Protein AF-A0A7C5PP27-F1 (afdb_monomer_lite)

Foldseek 3Di:
DCPDPVCVVVCVVDPDDDDDADCDPPDDCSCVCCVQPVDDDPPWDFDADPVRHTPATDDPVLPDSVSSVVRVVLSVLQVVLVVCLVPPLVSVLVNLLSCLVRVVDALVRSVVSCPPRDDDPVSLLSSLQSSLVNLLVPQLVVLVVSLVPDDDDPVSNVSSVLSSLQNVLVVLCPVVVPDDPPPPDPQSLVSLLVCVVVVRDHPDDLVSLVSSLVSQLVVCLVVLVLLSNVVSLVSCCVRPCPPCVVVSVVSVVSSVVSCVVCVVVVPPPDPPPPPPPPPPDDDDDDDPDDDDDDDDDDDDDDDD

Radius of gyration: 26.39 Å; chains: 1; bounding box: 53×81×80 Å

Sequence (304 aa):
MLSKDEFLPFAQKVVPFLHVTTHIKGRKNDDLFRKKTRFGGFPTLGFMDADGEMILILHPSQRSLQGFEEAFQQANRFASLRERAKSDPKAAKAFLILQMEMKKLGFEEAREAAKGMDFEPQERLAFEKALVETLLRMKPAEARKALAKLQLQKGPAERAHQILQDLEIREELKPLRRMRPGSKQERPYSIAYGLFKKGRVPSGKPHFDTLYWTSVSQAAFQKKDVETLEAALDQLRAAFGKTNPKWVKGWEEKLRLLKQQNPAVSKKGPPSSNNPSNNPSKNSSENSSENTIKNSSKSTPQKN

Secondary structure (DSSP, 8-state):
-TTSGGGHHHHTTS----------TT-TTTTHHHHHH----SS--EEE-TTS-EEEE--GGG-SHHHHHHHHHHHHHHHHHHHHTTT-HHHHHHHHHHHHHTT-S-HHHHHHHTTT----HHHHHHHHHHHHHHGGGS-HHHHHHHHHT----HHHHHHHHHHHHHHHHHHHTHHHHTPPTT-----THHHHHHHHHTT------HHHHHHHHHHHHHHHHHTT-HHHHHHHHHHHHHHHTTT-HHHHHHHHHHHHHHHHH-TTGGGSPSP---------------------------PPPPP-

Structure (mmCIF, N/CA/C/O backbone):
data_AF-A0A7C5PP27-F1
#
_entry.id   AF-A0A7C5PP27-F1
#
loop_
_atom_site.group_PDB
_atom_site.id
_atom_site.type_symbol
_atom_site.label_atom_id
_atom_site.label_alt_id
_atom_site.label_comp_id
_atom_site.label_asym_id
_atom_site.label_entity_id
_atom_site.label_seq_id
_atom_site.pdbx_PDB_ins_code
_atom_site.Cartn_x
_atom_site.Cartn_y
_atom_site.Cartn_z
_atom_site.occupancy
_atom_site.B_iso_or_equiv
_atom_site.auth_seq_id
_atom_site.auth_comp_id
_atom_site.auth_asym_id
_atom_site.auth_atom_id
_atom_site.pdbx_PDB_model_num
ATOM 1 N N . MET A 1 1 ? 17.589 0.534 21.298 1.00 85.25 1 MET A N 1
ATOM 2 C CA . MET A 1 1 ? 16.510 1.545 21.381 1.00 85.25 1 MET A CA 1
ATOM 3 C C . MET A 1 1 ? 15.653 1.296 22.610 1.00 85.25 1 MET A C 1
ATOM 5 O O . MET A 1 1 ? 15.676 2.153 23.468 1.00 85.25 1 MET A O 1
ATOM 9 N N . LEU A 1 2 ? 15.030 0.119 22.765 1.00 89.06 2 LEU A N 1
ATOM 10 C CA . LEU A 1 2 ? 14.268 -0.233 23.982 1.00 89.06 2 LEU A CA 1
ATOM 11 C C . LEU A 1 2 ? 15.076 -0.158 25.293 1.00 89.06 2 LEU A C 1
ATOM 13 O O . LEU A 1 2 ? 14.499 -0.026 26.360 1.00 89.06 2 LEU A O 1
ATOM 17 N N . SER A 1 3 ? 16.404 -0.251 25.207 1.00 91.56 3 SER A N 1
ATOM 18 C CA . SER A 1 3 ? 17.346 -0.178 26.328 1.00 91.56 3 SER A CA 1
ATOM 19 C C . SER A 1 3 ? 17.944 1.214 26.565 1.00 91.56 3 SER A C 1
ATOM 21 O O . SER A 1 3 ? 18.918 1.327 27.297 1.00 91.56 3 SER A O 1
ATOM 23 N N . LYS A 1 4 ? 17.477 2.246 25.857 1.00 95.19 4 LYS A N 1
ATOM 24 C CA . LYS A 1 4 ? 18.008 3.606 25.994 1.00 95.19 4 LYS A CA 1
ATOM 25 C C . LYS A 1 4 ? 17.157 4.408 26.977 1.00 95.19 4 LYS A C 1
ATOM 27 O O . LYS A 1 4 ? 15.935 4.285 26.939 1.00 95.19 4 LYS A O 1
ATOM 32 N N . ASP A 1 5 ? 17.780 5.305 27.736 1.00 97.06 5 ASP A N 1
ATOM 33 C CA . ASP A 1 5 ? 17.096 6.156 28.725 1.00 97.06 5 ASP A CA 1
ATOM 34 C C . ASP A 1 5 ? 15.984 7.019 28.109 1.00 97.06 5 ASP A C 1
ATOM 36 O O . ASP A 1 5 ? 14.932 7.210 28.714 1.00 97.06 5 ASP A O 1
ATOM 40 N N . GLU A 1 6 ? 16.158 7.452 26.853 1.00 96.44 6 GLU A N 1
ATOM 41 C CA . GLU A 1 6 ? 15.148 8.208 26.092 1.00 96.44 6 GLU A CA 1
ATOM 42 C C . GLU A 1 6 ? 13.809 7.463 25.927 1.00 96.44 6 GLU A C 1
ATOM 44 O O . GLU A 1 6 ? 12.781 8.084 25.666 1.00 96.44 6 GLU A O 1
ATOM 49 N N . PHE A 1 7 ? 13.797 6.134 26.076 1.00 95.94 7 PHE A N 1
ATOM 50 C CA . PHE A 1 7 ? 12.589 5.315 25.977 1.00 95.94 7 PHE A CA 1
ATOM 51 C C . PHE A 1 7 ? 11.811 5.232 27.299 1.00 95.94 7 PHE A C 1
ATOM 53 O O . PHE A 1 7 ? 10.621 4.914 27.284 1.00 95.94 7 PHE A O 1
ATOM 60 N N . LEU A 1 8 ? 12.443 5.536 28.439 1.00 96.00 8 LEU A N 1
ATOM 61 C CA . LEU A 1 8 ? 11.832 5.393 29.762 1.00 96.00 8 LEU A CA 1
ATOM 62 C C . LEU A 1 8 ? 10.528 6.202 29.918 1.00 96.00 8 LEU A C 1
ATOM 64 O O . LEU A 1 8 ? 9.542 5.617 30.373 1.00 96.00 8 LEU A O 1
ATOM 68 N N . PRO A 1 9 ? 10.441 7.478 29.479 1.00 96.81 9 PRO A N 1
ATOM 69 C CA . PRO A 1 9 ? 9.191 8.236 29.566 1.00 96.81 9 PRO A CA 1
ATOM 70 C C . PRO A 1 9 ? 8.056 7.621 28.741 1.00 96.81 9 PRO A C 1
ATOM 72 O O . PRO A 1 9 ? 6.893 7.688 29.127 1.00 96.81 9 PRO A O 1
ATOM 75 N N . PHE A 1 10 ? 8.376 7.005 27.600 1.00 96.56 10 PHE A N 1
ATOM 76 C CA . PHE A 1 10 ? 7.383 6.292 26.801 1.00 96.56 10 PHE A CA 1
ATOM 77 C C . PHE A 1 10 ? 6.938 4.999 27.497 1.00 96.56 10 PHE A C 1
ATOM 79 O O . PHE A 1 10 ? 5.742 4.722 27.566 1.00 96.56 10 PHE A O 1
ATOM 86 N N . ALA A 1 11 ? 7.880 4.228 28.048 1.00 95.81 11 ALA A N 1
ATOM 87 C CA . ALA A 1 11 ? 7.596 2.959 28.716 1.00 95.81 11 ALA A CA 1
ATOM 88 C C . ALA A 1 11 ? 6.628 3.111 29.903 1.00 95.81 11 ALA A C 1
ATOM 90 O O . ALA A 1 11 ? 5.857 2.197 30.163 1.00 95.81 11 ALA A O 1
ATOM 91 N N . GLN A 1 12 ? 6.616 4.268 30.573 1.00 96.88 12 GLN A N 1
ATOM 92 C CA . GLN A 1 12 ? 5.674 4.584 31.657 1.00 96.88 12 GLN A CA 1
ATOM 93 C C . GLN A 1 12 ? 4.217 4.762 31.189 1.00 96.88 12 GLN A C 1
ATOM 95 O O . GLN A 1 12 ? 3.301 4.665 32.001 1.00 96.88 12 GLN A O 1
ATOM 100 N N . LYS A 1 13 ? 3.978 5.016 29.894 1.00 97.19 13 LYS A N 1
ATOM 101 C CA . LYS A 1 13 ? 2.629 5.178 29.318 1.00 97.19 13 LYS A CA 1
ATOM 102 C C . LYS A 1 13 ? 1.954 3.845 28.983 1.00 97.19 13 LYS A C 1
ATOM 104 O O . LYS A 1 13 ? 0.785 3.826 28.600 1.00 97.19 13 LYS A O 1
ATOM 109 N N . VAL A 1 14 ? 2.700 2.745 29.040 1.00 96.25 14 VAL A N 1
ATOM 110 C CA . VAL A 1 14 ? 2.273 1.416 28.595 1.00 96.25 14 VAL A CA 1
ATOM 111 C C . VAL A 1 14 ? 2.599 0.376 29.660 1.00 96.25 14 VAL A C 1
ATOM 113 O O . VAL A 1 14 ? 3.406 0.613 30.550 1.00 96.25 14 VAL A O 1
ATOM 116 N N . VAL A 1 15 ? 2.003 -0.809 29.547 1.00 95.44 15 VAL A N 1
ATOM 117 C CA . VAL A 1 15 ? 2.420 -1.981 30.325 1.00 95.44 15 VAL A CA 1
ATOM 118 C C . VAL A 1 15 ? 3.257 -2.872 29.406 1.00 95.44 15 VAL A C 1
ATOM 120 O O . VAL A 1 15 ? 2.699 -3.471 28.482 1.00 95.44 15 VAL A O 1
ATOM 123 N N . PRO A 1 16 ? 4.588 -2.953 29.592 1.00 93.00 16 PRO 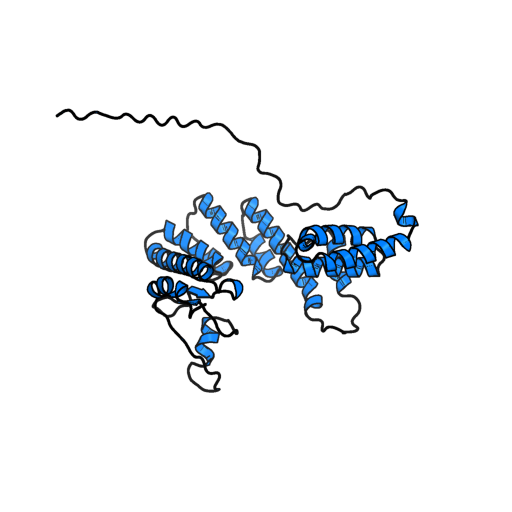A N 1
ATOM 124 C CA . PRO A 1 16 ? 5.421 -3.824 28.778 1.00 93.00 16 PRO A CA 1
ATOM 125 C C . PRO A 1 16 ? 5.012 -5.283 28.968 1.00 93.00 16 PRO A C 1
ATOM 127 O O . PRO A 1 16 ? 4.939 -5.786 30.087 1.00 93.00 16 PRO A O 1
ATOM 130 N N . PHE A 1 17 ? 4.783 -5.976 27.860 1.00 90.94 17 PHE A N 1
ATOM 131 C CA . PHE A 1 17 ? 4.461 -7.395 27.850 1.00 90.94 17 PHE A CA 1
ATOM 132 C C . PHE A 1 17 ? 5.411 -8.121 26.902 1.00 90.94 17 PHE A C 1
ATOM 134 O O . PHE A 1 17 ? 5.514 -7.775 25.723 1.00 90.94 17 PHE A O 1
ATOM 141 N N . LEU A 1 18 ? 6.108 -9.133 27.421 1.00 90.81 18 LEU A N 1
ATOM 142 C CA . LEU A 1 18 ? 6.981 -9.996 26.637 1.00 90.81 18 LEU A CA 1
ATOM 143 C C . LEU A 1 18 ? 6.343 -11.375 26.513 1.00 90.81 18 LEU A C 1
ATOM 145 O O . LEU A 1 18 ? 6.205 -12.103 27.493 1.00 90.81 18 LEU A O 1
ATOM 149 N N . HIS A 1 19 ? 6.012 -11.752 25.283 1.00 85.06 19 HIS A N 1
ATOM 150 C CA . HIS A 1 19 ? 5.641 -13.119 24.961 1.00 85.06 19 HIS A CA 1
ATOM 151 C C . HIS A 1 19 ? 6.820 -13.832 24.303 1.00 85.06 19 HIS A C 1
ATOM 153 O O . HIS A 1 19 ? 7.282 -13.428 23.235 1.00 85.06 19 HIS A O 1
ATOM 159 N N . VAL A 1 20 ? 7.286 -14.909 24.934 1.00 85.31 20 VAL A N 1
ATOM 160 C CA . VAL A 1 20 ? 8.285 -15.811 24.359 1.00 85.31 20 VAL A CA 1
ATOM 161 C C . VAL A 1 20 ? 7.551 -17.016 23.782 1.00 85.31 20 VAL A C 1
ATOM 163 O O . VAL A 1 20 ? 6.996 -17.825 24.521 1.00 85.31 20 VAL A O 1
ATOM 166 N N . THR A 1 21 ? 7.522 -17.120 22.454 1.00 77.88 21 THR A N 1
ATOM 167 C CA . THR A 1 21 ? 6.947 -18.274 21.754 1.00 77.88 21 THR A CA 1
ATOM 168 C C . THR A 1 21 ? 8.039 -19.304 21.479 1.00 77.88 21 THR A C 1
ATOM 170 O O . THR A 1 21 ? 9.051 -18.976 20.858 1.00 77.88 21 THR A O 1
ATOM 173 N N . THR A 1 22 ? 7.836 -20.552 21.903 1.00 81.12 22 THR A N 1
ATOM 174 C CA . THR A 1 22 ? 8.622 -21.697 21.421 1.00 81.12 22 THR A CA 1
ATOM 175 C C . THR A 1 22 ? 7.920 -22.340 20.220 1.00 81.12 22 THR A C 1
ATOM 177 O O . THR A 1 22 ? 6.714 -22.195 20.067 1.00 81.12 22 THR A O 1
ATOM 180 N N . HIS A 1 23 ? 8.655 -23.023 19.336 1.00 81.25 23 HIS A N 1
ATOM 181 C CA . HIS A 1 23 ? 8.084 -23.785 18.209 1.00 81.25 23 HIS A CA 1
ATOM 182 C C . HIS A 1 23 ? 8.196 -25.297 18.450 1.00 81.25 23 HIS A C 1
ATOM 184 O O . HIS A 1 23 ? 8.662 -26.053 17.597 1.00 81.25 23 HIS A O 1
ATOM 190 N N . ILE A 1 24 ? 7.818 -25.753 19.644 1.00 86.19 24 ILE A N 1
ATOM 191 C CA . ILE A 1 24 ? 7.912 -27.159 20.028 1.00 86.19 24 ILE A CA 1
ATOM 192 C C . ILE A 1 24 ? 6.607 -27.851 19.635 1.00 86.19 24 ILE A C 1
ATOM 194 O O . ILE A 1 24 ? 5.530 -27.588 20.175 1.00 86.19 24 ILE A O 1
ATOM 198 N N . LYS A 1 25 ? 6.707 -28.763 18.663 1.00 86.25 25 LYS A N 1
ATOM 199 C CA . LYS A 1 25 ? 5.565 -29.516 18.133 1.00 86.25 25 LYS A CA 1
ATOM 200 C C . LYS A 1 25 ? 4.793 -30.203 19.268 1.00 86.25 25 LYS A C 1
ATOM 202 O O . LYS A 1 25 ? 5.379 -30.895 20.092 1.00 86.25 25 LYS A O 1
ATOM 207 N N . GLY A 1 26 ? 3.470 -30.030 19.278 1.00 87.25 26 GLY A N 1
ATOM 208 C CA . GLY A 1 26 ? 2.568 -30.652 20.254 1.00 87.25 26 GLY A CA 1
ATOM 209 C C . GLY A 1 26 ? 2.317 -29.836 21.527 1.00 87.25 26 GLY A C 1
ATOM 210 O O . GLY A 1 26 ? 1.441 -30.208 22.303 1.00 87.25 26 GLY A O 1
ATOM 211 N N . ARG A 1 27 ? 3.011 -28.709 21.745 1.00 86.25 27 ARG A N 1
ATOM 212 C CA . ARG A 1 27 ? 2.729 -27.843 22.897 1.00 86.25 27 ARG A CA 1
ATOM 213 C C . ARG A 1 27 ? 1.496 -26.969 22.675 1.00 86.25 27 ARG A C 1
ATOM 215 O O . ARG A 1 27 ? 1.312 -26.333 21.636 1.00 86.25 27 ARG A O 1
ATOM 222 N N . LYS A 1 28 ? 0.645 -26.923 23.701 1.00 84.06 28 LYS A N 1
ATOM 223 C CA . LYS A 1 28 ? -0.542 -26.067 23.757 1.00 84.06 28 LYS A CA 1
ATOM 224 C C . LYS A 1 28 ? -0.072 -24.607 23.797 1.00 84.06 28 LYS A C 1
ATOM 226 O O . LYS A 1 28 ? 0.541 -24.204 24.775 1.00 84.06 28 LYS A O 1
ATOM 231 N N . ASN A 1 29 ? -0.394 -23.837 22.755 1.00 84.19 29 ASN A N 1
ATOM 232 C CA . ASN A 1 29 ? -0.119 -22.396 22.570 1.00 84.19 29 ASN A CA 1
ATOM 233 C C . ASN A 1 29 ? 1.177 -21.995 21.842 1.00 84.19 29 ASN A C 1
ATOM 235 O O . ASN A 1 29 ? 1.335 -20.807 21.569 1.00 84.19 29 ASN A O 1
ATOM 239 N N . ASP A 1 30 ? 2.019 -22.931 21.403 1.00 84.44 30 ASP A N 1
ATOM 240 C CA . ASP A 1 30 ? 3.230 -22.600 20.621 1.00 84.44 30 ASP A CA 1
ATOM 241 C C . ASP A 1 30 ? 2.901 -21.944 19.256 1.00 84.44 30 ASP A C 1
ATOM 243 O O . ASP A 1 30 ? 3.695 -21.193 18.697 1.00 84.44 30 ASP A O 1
ATOM 247 N N . ASP A 1 31 ? 1.675 -22.127 18.750 1.00 82.31 31 ASP A N 1
ATOM 248 C CA . ASP A 1 31 ? 1.165 -21.454 17.544 1.00 82.31 31 ASP A CA 1
ATOM 249 C C . ASP A 1 31 ? 0.276 -20.229 17.833 1.00 82.31 31 ASP A C 1
ATOM 251 O O . ASP A 1 31 ? -0.265 -19.627 16.901 1.00 82.31 31 ASP A O 1
ATOM 255 N N . LEU A 1 32 ? 0.069 -19.852 19.103 1.00 82.50 32 LEU A N 1
ATOM 256 C CA . LEU A 1 32 ? -0.885 -18.797 19.475 1.00 82.50 32 LEU A CA 1
ATOM 257 C C . LEU A 1 32 ? -0.541 -17.465 18.805 1.00 82.50 32 LEU A C 1
ATOM 259 O O . LEU A 1 32 ? -1.421 -16.799 18.260 1.00 82.50 32 LEU A O 1
ATOM 263 N N . PHE A 1 33 ? 0.745 -17.113 18.779 1.00 80.94 33 PHE A N 1
ATOM 264 C CA . PHE A 1 33 ? 1.207 -15.890 18.138 1.00 80.94 33 PHE A CA 1
ATOM 265 C C . PHE A 1 33 ? 0.873 -15.872 16.640 1.00 80.94 33 PHE A C 1
ATOM 267 O O . PHE A 1 33 ? 0.278 -14.914 16.150 1.00 80.94 33 PHE A O 1
ATOM 274 N N . ARG A 1 34 ? 1.160 -16.965 15.920 1.00 81.56 34 ARG A N 1
ATOM 275 C CA . ARG A 1 34 ? 0.860 -17.101 14.486 1.00 81.56 34 ARG A CA 1
ATOM 276 C C . ARG A 1 34 ? -0.641 -17.009 14.206 1.00 81.56 34 ARG A C 1
ATOM 278 O O . ARG A 1 34 ? -1.037 -16.400 13.211 1.00 81.56 34 ARG A O 1
ATOM 285 N N . LYS A 1 35 ? -1.468 -17.583 15.088 1.00 83.06 35 LYS A N 1
ATOM 286 C CA . LYS A 1 35 ? -2.936 -17.510 15.009 1.00 83.06 35 LYS A CA 1
ATOM 287 C C . LYS A 1 35 ? -3.446 -16.079 15.195 1.00 83.06 35 LYS A C 1
ATOM 289 O O . LYS A 1 35 ? -4.308 -15.657 14.430 1.00 83.06 35 LYS A O 1
ATOM 294 N N . LYS A 1 36 ? -2.896 -15.330 16.160 1.00 80.19 36 LYS A N 1
ATOM 295 C CA . LYS A 1 36 ? -3.341 -13.964 16.484 1.00 80.19 36 LYS A CA 1
ATOM 296 C C . LYS A 1 36 ? -2.820 -12.895 15.524 1.00 80.19 36 LYS A C 1
ATOM 298 O O . LYS A 1 36 ? -3.565 -12.001 15.142 1.00 80.19 36 LYS A O 1
ATOM 303 N N . THR A 1 37 ? -1.553 -12.954 15.120 1.00 75.88 37 THR A N 1
ATOM 304 C CA . THR A 1 37 ? -0.914 -11.839 14.395 1.00 75.88 37 THR A CA 1
ATOM 305 C C . THR A 1 37 ? -0.847 -12.035 12.889 1.00 75.88 37 THR A C 1
ATOM 307 O O . THR A 1 37 ? -0.593 -11.074 12.162 1.00 75.88 37 THR A O 1
ATOM 310 N N . ARG A 1 38 ? -1.027 -13.276 12.403 1.00 74.56 38 ARG A N 1
ATOM 311 C CA . ARG A 1 38 ? -0.727 -13.688 11.017 1.00 74.56 38 ARG A CA 1
ATOM 312 C C . ARG A 1 38 ? 0.697 -13.300 10.561 1.00 74.56 38 ARG A C 1
ATOM 314 O O . ARG A 1 38 ? 0.988 -13.350 9.367 1.00 74.56 38 ARG A O 1
ATOM 321 N N . PHE A 1 39 ? 1.581 -12.926 11.491 1.00 73.19 39 PHE A N 1
ATOM 322 C CA . PHE A 1 39 ? 2.943 -12.459 11.242 1.00 73.19 39 PHE A CA 1
ATOM 323 C C . PHE A 1 39 ? 3.946 -13.558 11.607 1.00 73.19 39 PHE A C 1
ATOM 325 O O . PHE A 1 39 ? 3.725 -14.325 12.541 1.00 73.19 39 PHE A O 1
ATOM 332 N N . GLY A 1 40 ? 5.046 -13.644 10.854 1.00 73.19 40 GLY A N 1
ATOM 333 C CA . GLY A 1 40 ? 6.063 -14.696 11.009 1.00 73.19 40 GLY A CA 1
ATOM 334 C C . GLY A 1 40 ? 7.471 -14.195 11.341 1.00 73.19 40 GLY A C 1
ATOM 335 O O . GLY A 1 40 ? 8.417 -14.966 11.240 1.00 73.19 40 GLY A O 1
ATOM 336 N N . GLY A 1 41 ? 7.637 -12.909 11.667 1.00 78.56 41 GLY A N 1
ATOM 337 C CA . GLY A 1 41 ? 8.946 -12.312 11.950 1.00 78.56 41 GLY A CA 1
ATOM 338 C C . GLY A 1 41 ? 9.209 -12.147 13.447 1.00 78.56 41 GLY A C 1
ATOM 339 O O . GLY A 1 41 ? 8.307 -11.778 14.196 1.00 78.56 41 GLY A O 1
ATOM 340 N N . PHE A 1 42 ? 10.456 -12.343 13.873 1.00 82.56 42 PHE A N 1
ATOM 341 C CA . PHE A 1 42 ? 10.907 -12.062 15.239 1.00 82.56 42 PHE A CA 1
ATOM 342 C C . PHE A 1 42 ? 12.042 -11.017 15.234 1.00 82.56 42 PHE A C 1
ATOM 344 O O . PHE A 1 42 ? 12.877 -11.043 14.330 1.00 82.56 42 PHE A O 1
ATOM 351 N N . PRO A 1 43 ? 12.091 -10.088 16.211 1.00 88.69 43 PRO A N 1
ATOM 352 C CA . PRO A 1 43 ? 11.030 -9.793 17.176 1.00 88.69 43 PRO A CA 1
ATOM 353 C C . PRO A 1 43 ? 9.829 -9.121 16.487 1.00 88.69 43 PRO A C 1
ATOM 355 O O . PRO A 1 43 ? 10.000 -8.404 15.495 1.00 88.69 43 PRO A O 1
ATOM 358 N N . THR A 1 44 ? 8.622 -9.319 17.024 1.00 89.88 44 THR A N 1
ATOM 359 C CA . THR A 1 44 ? 7.435 -8.524 16.672 1.00 89.88 44 THR A CA 1
ATOM 360 C C . THR A 1 44 ? 7.081 -7.611 17.837 1.00 89.88 44 THR A C 1
ATOM 362 O O . THR A 1 44 ? 7.107 -8.033 18.986 1.00 89.88 44 THR A O 1
ATOM 365 N N . LEU A 1 45 ? 6.758 -6.358 17.523 1.00 93.44 45 LEU A N 1
ATOM 366 C CA . LEU A 1 45 ? 6.355 -5.337 18.484 1.00 93.44 45 LEU A CA 1
ATOM 367 C C . LEU A 1 45 ? 4.981 -4.824 18.058 1.00 93.44 45 LEU A C 1
ATOM 369 O O . LEU A 1 45 ? 4.724 -4.673 16.861 1.00 93.44 45 LEU A O 1
ATOM 373 N N . GLY A 1 46 ? 4.096 -4.583 19.014 1.00 94.50 46 GLY A N 1
ATOM 374 C CA . GLY A 1 46 ? 2.723 -4.186 18.740 1.00 94.50 46 GLY A CA 1
ATOM 375 C C . GLY A 1 46 ? 2.011 -3.708 19.993 1.00 94.50 46 GLY A C 1
ATOM 376 O O . GLY A 1 46 ? 2.533 -3.849 21.096 1.00 94.50 46 GLY A O 1
ATOM 377 N N . PHE A 1 47 ? 0.817 -3.160 19.797 1.00 95.94 47 PHE A N 1
ATOM 378 C CA . PHE A 1 47 ? -0.080 -2.784 20.883 1.00 95.94 47 PHE A CA 1
ATOM 379 C C . PHE A 1 47 ? -1.236 -3.765 20.933 1.00 95.94 47 PHE A C 1
ATOM 381 O O . PHE A 1 47 ? -1.781 -4.161 19.898 1.00 95.94 47 PHE A O 1
ATOM 388 N N . MET A 1 48 ? -1.596 -4.128 22.151 1.00 94.81 48 MET A N 1
ATOM 389 C CA . MET A 1 48 ? -2.656 -5.059 22.482 1.00 94.81 48 MET A CA 1
ATOM 390 C C . MET A 1 48 ? -3.593 -4.361 23.463 1.00 94.81 48 MET A C 1
ATOM 392 O O . MET A 1 48 ? -3.135 -3.529 24.248 1.00 94.81 48 MET A O 1
ATOM 396 N N . ASP A 1 49 ? -4.887 -4.649 23.391 1.00 94.06 49 ASP A N 1
ATOM 397 C CA . ASP A 1 49 ? -5.823 -4.188 24.414 1.00 94.06 49 ASP A CA 1
ATOM 398 C C . ASP A 1 49 ? -5.817 -5.107 25.649 1.00 94.06 49 ASP A C 1
ATOM 400 O O . ASP A 1 49 ? -5.082 -6.096 25.718 1.00 94.06 49 ASP A O 1
ATOM 404 N N . ALA A 1 50 ? -6.642 -4.760 26.640 1.00 92.88 50 ALA A N 1
ATOM 405 C CA . ALA A 1 50 ? -6.778 -5.518 27.881 1.00 92.88 50 ALA A CA 1
ATOM 406 C C . ALA A 1 50 ? -7.335 -6.943 27.675 1.00 92.88 50 ALA A C 1
ATOM 408 O O . ALA A 1 50 ? -7.039 -7.823 28.479 1.00 92.88 50 ALA A O 1
ATOM 409 N N . ASP A 1 51 ? -8.074 -7.187 26.587 1.00 90.56 51 ASP A N 1
ATOM 410 C CA . ASP A 1 51 ? -8.640 -8.500 26.238 1.00 90.56 51 ASP A CA 1
ATOM 411 C C . ASP A 1 51 ? -7.617 -9.407 25.530 1.00 90.56 51 ASP A C 1
ATOM 413 O O . ASP A 1 51 ? -7.868 -10.579 25.232 1.00 90.56 51 ASP A O 1
ATOM 417 N N . GLY A 1 52 ? -6.424 -8.879 25.254 1.00 88.88 52 GLY A N 1
ATOM 418 C CA . GLY A 1 52 ? -5.380 -9.601 24.550 1.00 88.88 52 GLY A CA 1
ATOM 419 C C . GLY A 1 52 ? -5.546 -9.583 23.027 1.00 88.88 52 GLY A C 1
ATOM 420 O O . GLY A 1 52 ? -4.935 -10.414 22.339 1.00 88.88 52 GLY A O 1
ATOM 421 N N . GLU A 1 53 ? -6.372 -8.684 22.488 1.00 89.56 53 GLU A N 1
ATOM 422 C CA . GLU A 1 53 ? -6.548 -8.480 21.054 1.00 89.56 53 GLU A CA 1
ATOM 423 C C . GLU A 1 53 ? -5.501 -7.507 20.518 1.00 89.56 53 GLU A C 1
ATOM 425 O O . GLU A 1 53 ? -5.286 -6.403 21.024 1.00 89.56 53 GLU A O 1
ATOM 430 N N . MET A 1 54 ? -4.822 -7.917 19.448 1.00 91.94 54 MET A N 1
ATOM 431 C CA . MET A 1 54 ? -3.780 -7.100 18.835 1.00 91.94 54 MET A CA 1
ATOM 432 C C . MET A 1 54 ? -4.416 -5.921 18.106 1.00 91.94 54 MET A C 1
ATOM 434 O O . MET A 1 54 ? -5.050 -6.086 17.060 1.00 91.94 54 MET A O 1
ATOM 438 N N . ILE A 1 55 ? -4.217 -4.709 18.617 1.00 94.56 55 ILE A N 1
ATOM 439 C CA . ILE A 1 55 ? -4.700 -3.479 17.990 1.00 94.56 55 ILE A CA 1
ATOM 440 C C . ILE A 1 55 ? -3.859 -3.175 16.751 1.00 94.56 55 ILE A C 1
ATOM 442 O O . ILE A 1 55 ? -4.409 -2.997 15.665 1.00 94.56 55 ILE A O 1
ATOM 446 N N . LEU A 1 56 ? -2.533 -3.161 16.889 1.00 94.19 56 LEU A N 1
ATOM 447 C CA . LEU A 1 56 ? -1.622 -2.864 15.785 1.00 94.19 56 LEU A CA 1
ATOM 448 C C . LEU A 1 56 ? -0.284 -3.592 15.939 1.00 94.19 56 LEU A C 1
ATOM 450 O O . LEU A 1 56 ? 0.140 -3.926 17.044 1.00 94.19 56 LEU A O 1
ATOM 454 N N . ILE A 1 57 ? 0.394 -3.802 14.815 1.00 92.88 57 ILE A N 1
ATOM 455 C CA . ILE A 1 57 ? 1.738 -4.382 14.746 1.00 92.88 57 ILE A CA 1
ATOM 456 C C . ILE A 1 57 ? 2.654 -3.356 14.082 1.00 92.88 57 ILE A C 1
ATOM 458 O O . ILE A 1 57 ? 2.328 -2.851 13.008 1.00 92.88 57 ILE A O 1
ATOM 462 N N . LEU A 1 58 ? 3.797 -3.060 14.701 1.00 93.31 58 LEU A N 1
ATOM 463 C CA . LEU A 1 58 ? 4.755 -2.098 14.166 1.00 93.31 58 LEU A CA 1
ATOM 464 C C . LEU A 1 58 ? 5.567 -2.722 13.034 1.00 93.31 58 LEU A C 1
ATOM 466 O O . LEU A 1 58 ? 6.201 -3.775 13.190 1.00 93.31 58 LEU A O 1
ATOM 470 N N . HIS A 1 59 ? 5.632 -2.012 11.910 1.00 91.50 59 HIS A N 1
ATOM 471 C CA . HIS A 1 59 ? 6.572 -2.337 10.848 1.00 91.50 59 HIS A CA 1
ATOM 472 C C . HIS A 1 59 ? 8.021 -2.119 11.335 1.00 91.50 59 HIS A C 1
ATOM 474 O O . HIS A 1 59 ? 8.261 -1.213 12.135 1.00 91.50 59 HIS A O 1
ATOM 480 N N . PRO A 1 60 ? 9.027 -2.884 10.861 1.00 91.38 60 PRO A N 1
ATOM 481 C CA . PRO A 1 60 ? 10.425 -2.672 11.246 1.00 91.38 60 PRO A CA 1
ATOM 482 C C . PRO A 1 60 ? 10.931 -1.231 11.099 1.00 91.38 60 PRO A C 1
ATOM 484 O O . PRO A 1 60 ? 11.677 -0.765 11.953 1.00 91.38 60 PRO A O 1
ATOM 487 N N . SER A 1 61 ? 10.473 -0.504 10.076 1.00 90.75 61 SER A N 1
ATOM 488 C CA . SER A 1 61 ? 10.831 0.909 9.865 1.00 90.75 61 SER A CA 1
ATOM 489 C C . SER A 1 61 ? 10.226 1.876 10.891 1.00 90.75 61 SER A C 1
ATOM 491 O O . SER A 1 61 ? 10.657 3.018 10.957 1.00 90.75 61 SER A O 1
ATOM 493 N N . GLN A 1 62 ? 9.240 1.440 11.679 1.00 94.50 62 GLN A N 1
ATOM 494 C CA . GLN A 1 62 ? 8.600 2.229 12.738 1.00 94.50 62 GLN A CA 1
ATOM 495 C C . GLN A 1 62 ? 9.212 1.950 14.119 1.00 94.50 62 GLN A C 1
ATOM 497 O O . GLN A 1 62 ? 8.713 2.437 15.126 1.00 94.50 62 GLN A O 1
ATOM 502 N N . ARG A 1 63 ? 10.288 1.153 14.204 1.00 93.81 63 ARG A N 1
ATOM 503 C CA . ARG A 1 63 ? 10.956 0.803 15.471 1.00 93.81 63 ARG A CA 1
ATOM 504 C C . ARG A 1 63 ? 11.902 1.917 15.928 1.00 93.81 63 ARG A C 1
ATOM 506 O O . ARG A 1 63 ? 13.089 1.690 16.155 1.00 93.81 63 ARG A O 1
ATOM 513 N N . SER A 1 64 ? 11.356 3.117 16.060 1.00 95.44 64 SER A N 1
ATOM 514 C CA . SER A 1 64 ? 11.971 4.303 16.657 1.00 95.44 64 SER A CA 1
ATOM 515 C C . SER A 1 64 ? 11.070 4.819 17.782 1.00 95.44 64 SER A C 1
ATOM 517 O O . SER A 1 64 ? 9.910 4.420 17.873 1.00 95.44 64 SER A O 1
ATOM 519 N N . LEU A 1 65 ? 11.578 5.711 18.637 1.00 96.00 65 LEU A N 1
ATOM 520 C CA . LEU A 1 65 ? 10.759 6.338 19.682 1.00 96.00 65 LEU A CA 1
ATOM 521 C C . LEU A 1 65 ? 9.548 7.075 19.083 1.00 96.00 65 LEU A C 1
ATOM 523 O O . LEU A 1 65 ? 8.427 6.894 19.545 1.00 96.00 65 LEU A O 1
ATOM 527 N N . GLN A 1 66 ? 9.758 7.829 17.999 1.00 96.44 66 GLN A N 1
ATOM 528 C CA . GLN A 1 66 ? 8.676 8.499 17.274 1.00 96.44 66 GLN A CA 1
ATOM 529 C C . GLN A 1 66 ? 7.643 7.502 16.732 1.00 96.44 66 GLN A C 1
ATOM 531 O O . GLN A 1 66 ? 6.448 7.688 16.938 1.00 96.44 66 GLN A O 1
ATOM 536 N N . GLY A 1 67 ? 8.089 6.422 16.079 1.00 96.06 67 GLY A N 1
ATOM 537 C CA . GLY A 1 67 ? 7.171 5.422 15.531 1.00 96.06 67 GLY A CA 1
ATOM 538 C C . GLY A 1 67 ? 6.365 4.697 16.614 1.00 96.06 67 GLY A C 1
ATOM 539 O O . GLY A 1 67 ? 5.214 4.333 16.379 1.00 96.06 67 GLY A O 1
ATOM 540 N N . PHE A 1 68 ? 6.926 4.540 17.817 1.00 96.31 68 PHE A N 1
ATOM 541 C CA . PHE A 1 68 ? 6.184 4.062 18.981 1.00 96.31 68 PHE A CA 1
ATOM 542 C C . PHE A 1 68 ? 5.128 5.047 19.469 1.00 96.31 68 PHE A C 1
ATOM 544 O O . PHE A 1 68 ? 4.015 4.618 19.760 1.00 96.31 68 PHE A O 1
ATOM 551 N N . GLU A 1 69 ? 5.448 6.337 19.545 1.00 97.44 69 GLU A N 1
ATOM 552 C CA . GLU A 1 69 ? 4.494 7.363 19.973 1.00 97.44 69 GLU A CA 1
ATOM 553 C C . GLU A 1 69 ? 3.322 7.477 18.985 1.00 97.44 69 GLU A C 1
ATOM 555 O O . GLU A 1 69 ? 2.164 7.461 19.397 1.00 97.44 69 GLU A O 1
ATOM 560 N N . GLU A 1 70 ? 3.601 7.492 17.679 1.00 96.81 70 GLU A N 1
ATOM 561 C CA . GLU A 1 70 ? 2.574 7.505 16.626 1.00 96.81 70 GLU A CA 1
ATOM 562 C C . GLU A 1 70 ? 1.667 6.269 16.711 1.00 96.81 70 GLU A C 1
ATOM 564 O O . GLU A 1 70 ? 0.437 6.365 16.658 1.00 96.81 70 GLU A O 1
ATOM 569 N N . ALA A 1 71 ? 2.270 5.094 16.897 1.00 96.00 71 ALA A N 1
ATOM 570 C CA . ALA A 1 71 ? 1.535 3.852 17.062 1.00 96.00 71 ALA A CA 1
ATOM 571 C C . ALA A 1 71 ? 0.699 3.839 18.355 1.00 96.00 71 ALA A C 1
ATOM 573 O O . ALA A 1 71 ? -0.457 3.421 18.325 1.00 96.00 71 ALA A O 1
ATOM 574 N N . PHE A 1 72 ? 1.230 4.341 19.471 1.00 97.00 72 PHE A N 1
ATOM 575 C CA . PHE A 1 72 ? 0.497 4.466 20.732 1.00 97.00 72 PHE A CA 1
ATOM 576 C C . PHE A 1 72 ? -0.716 5.391 20.591 1.00 97.00 72 PHE A C 1
ATOM 578 O O . PHE A 1 72 ? -1.821 5.034 21.001 1.00 97.00 72 PHE A O 1
ATOM 585 N N . GLN A 1 73 ? -0.551 6.545 19.942 1.00 97.19 73 GLN A N 1
ATOM 586 C CA . GLN A 1 73 ? -1.654 7.464 19.655 1.00 97.19 73 GLN A CA 1
ATOM 587 C C . GLN A 1 73 ? -2.730 6.798 18.790 1.00 97.19 73 GLN A C 1
ATOM 589 O O . GLN A 1 73 ? -3.924 6.923 19.075 1.00 97.19 73 GLN A O 1
ATOM 594 N N . GLN A 1 74 ? -2.326 6.036 17.771 1.00 96.56 74 GLN A N 1
ATOM 595 C CA . GLN A 1 74 ? -3.257 5.274 16.943 1.00 96.56 74 GLN A CA 1
ATOM 596 C C . GLN A 1 74 ? -3.986 4.185 17.748 1.00 96.56 74 GLN A C 1
ATOM 598 O O . GLN A 1 74 ? -5.198 4.026 17.587 1.00 96.56 74 GLN A O 1
ATOM 603 N N . ALA A 1 75 ? -3.283 3.470 18.634 1.00 96.94 75 ALA A N 1
ATOM 604 C CA . ALA A 1 75 ? -3.872 2.460 19.512 1.00 96.94 75 ALA A CA 1
ATOM 605 C C . ALA A 1 75 ? -4.921 3.067 20.453 1.00 96.94 75 ALA A C 1
ATOM 607 O O . ALA A 1 75 ? -6.036 2.555 20.549 1.00 96.94 75 ALA A O 1
ATOM 608 N N . ASN A 1 76 ? -4.597 4.197 21.084 1.00 97.12 76 ASN A N 1
ATOM 609 C CA . ASN A 1 76 ? -5.513 4.909 21.972 1.00 97.12 76 ASN A CA 1
ATOM 610 C C . ASN A 1 76 ? -6.726 5.451 21.221 1.00 97.12 76 ASN A C 1
ATOM 612 O O . ASN A 1 76 ? -7.853 5.317 21.695 1.00 97.12 76 ASN A O 1
ATOM 616 N N . ARG A 1 77 ? -6.523 6.011 20.020 1.00 97.56 77 ARG A N 1
ATOM 617 C CA . ARG A 1 77 ? -7.628 6.446 19.156 1.00 97.56 77 ARG A CA 1
ATOM 618 C C . ARG A 1 77 ? -8.552 5.276 18.827 1.00 97.56 77 ARG A C 1
ATOM 620 O O . ARG A 1 77 ? -9.768 5.438 18.886 1.00 97.56 77 ARG A O 1
ATOM 627 N N . PHE A 1 78 ? -7.991 4.110 18.512 1.00 97.44 78 PHE A N 1
ATOM 628 C CA . PHE A 1 78 ? -8.763 2.901 18.244 1.00 97.44 78 PHE A CA 1
ATOM 629 C C . PHE A 1 78 ? -9.580 2.463 19.464 1.00 97.44 78 PHE A C 1
ATOM 631 O O . PHE A 1 78 ? -10.791 2.291 19.344 1.00 97.44 78 PHE A O 1
ATOM 638 N N . ALA A 1 79 ? -8.947 2.330 20.632 1.00 96.50 79 ALA A N 1
ATOM 639 C CA . ALA A 1 79 ? -9.615 1.914 21.865 1.00 96.50 79 ALA A CA 1
ATOM 640 C C . ALA A 1 79 ? -10.720 2.899 22.286 1.00 96.50 79 ALA A C 1
ATOM 642 O O . ALA A 1 79 ? -11.835 2.485 22.595 1.00 96.50 79 ALA A O 1
ATOM 643 N N . SER A 1 80 ? -10.439 4.204 22.219 1.00 97.19 80 SER A N 1
ATOM 644 C CA . SER A 1 80 ? -11.403 5.258 22.547 1.00 97.19 80 SER A CA 1
ATOM 645 C C . SER A 1 80 ? -12.606 5.259 21.600 1.00 97.19 80 SER A C 1
ATOM 647 O O . SER A 1 80 ? -13.750 5.295 22.054 1.00 97.19 80 SER A O 1
ATOM 649 N N . LEU A 1 81 ? -12.373 5.179 20.283 1.00 97.94 81 LEU A N 1
ATOM 650 C CA . LEU A 1 81 ? -13.458 5.120 19.302 1.00 97.94 81 LEU A CA 1
ATOM 651 C C . LEU A 1 81 ? -14.282 3.842 19.430 1.00 97.94 81 LEU A C 1
ATOM 653 O O . LEU A 1 81 ? -15.498 3.915 19.300 1.00 97.94 81 LEU A O 1
ATOM 657 N N . ARG A 1 82 ? -13.646 2.701 19.722 1.00 97.38 82 ARG A N 1
ATOM 658 C CA . ARG A 1 82 ? -14.345 1.435 19.959 1.00 97.38 82 ARG A CA 1
ATOM 659 C C . ARG A 1 82 ? -15.342 1.553 21.106 1.00 97.38 82 ARG A C 1
ATOM 661 O O . ARG A 1 82 ? -16.467 1.086 20.973 1.00 97.38 82 ARG A O 1
ATOM 668 N N . GLU A 1 83 ? -14.936 2.171 22.213 1.00 97.25 83 GLU A N 1
ATOM 669 C CA . GLU A 1 83 ? -15.816 2.332 23.370 1.00 97.25 83 GLU A CA 1
ATOM 670 C C . GLU A 1 83 ? -16.969 3.287 23.063 1.00 97.25 83 GLU A C 1
ATOM 672 O O . GLU A 1 83 ? -18.134 2.952 23.258 1.00 97.25 83 GLU A O 1
ATOM 677 N N . ARG A 1 84 ? -16.656 4.452 22.490 1.00 98.19 84 ARG A N 1
ATOM 678 C CA . ARG A 1 84 ? -17.664 5.460 22.142 1.00 98.19 84 ARG A CA 1
ATOM 679 C C . ARG A 1 84 ? -18.652 4.973 21.086 1.00 98.19 84 ARG A C 1
ATOM 681 O O . ARG A 1 84 ? -19.823 5.322 21.152 1.00 98.19 84 ARG A O 1
ATOM 688 N N . ALA A 1 85 ? -18.210 4.150 20.139 1.00 98.00 85 ALA A N 1
ATOM 689 C CA . ALA A 1 85 ? -19.058 3.594 19.086 1.00 98.00 85 ALA A CA 1
ATOM 690 C C . ALA A 1 85 ? -20.242 2.770 19.617 1.00 98.00 85 ALA A C 1
ATOM 692 O O . ALA A 1 85 ? -21.196 2.551 18.875 1.00 98.00 85 ALA A O 1
ATOM 693 N N . LYS A 1 86 ? -20.208 2.329 20.883 1.00 97.75 86 LYS A N 1
ATOM 694 C CA . LYS A 1 86 ? -21.321 1.615 21.521 1.00 97.75 86 LYS A CA 1
ATOM 695 C C . LYS A 1 86 ? -22.557 2.494 21.738 1.00 97.75 86 LYS A C 1
ATOM 697 O O . LYS A 1 86 ? -23.657 1.959 21.808 1.00 97.75 86 LYS A O 1
ATOM 702 N N . SER A 1 87 ? -22.388 3.811 21.866 1.00 97.94 87 SER A N 1
ATOM 703 C CA . SER A 1 87 ? -23.477 4.744 22.198 1.00 97.94 87 SER A CA 1
ATOM 704 C C . SER A 1 87 ? -23.520 6.011 21.338 1.00 97.94 87 SER A C 1
ATOM 706 O O . SER A 1 87 ? -24.555 6.667 21.286 1.00 97.94 87 SER A O 1
ATOM 708 N N . ASP A 1 88 ? -22.434 6.356 20.644 1.00 98.19 88 ASP A N 1
ATOM 709 C CA . ASP A 1 88 ? -22.314 7.546 19.795 1.00 98.19 88 ASP A CA 1
ATOM 710 C C . ASP A 1 88 ? -22.285 7.137 18.303 1.00 98.19 88 ASP A C 1
ATOM 712 O O . ASP A 1 88 ? -21.269 6.611 17.828 1.00 98.19 88 ASP A O 1
ATOM 716 N N . PRO A 1 89 ? -23.357 7.407 17.525 1.00 97.75 89 PRO A N 1
ATOM 717 C CA . PRO A 1 89 ? -23.417 7.082 16.097 1.00 97.75 89 PRO A CA 1
ATOM 718 C C . PRO A 1 89 ? -22.301 7.726 15.265 1.00 97.75 89 PRO A C 1
ATOM 720 O O . PRO A 1 89 ? -21.822 7.141 14.289 1.00 97.75 89 PRO A O 1
ATOM 723 N N . LYS A 1 90 ? -21.838 8.922 15.648 1.00 97.88 90 LYS A N 1
ATOM 724 C CA . LYS A 1 90 ? -20.726 9.592 14.965 1.00 97.88 90 LYS A CA 1
ATOM 725 C C . LYS A 1 90 ? -19.413 8.864 15.241 1.00 97.88 90 LYS A C 1
ATOM 727 O O . LYS A 1 90 ? -18.621 8.647 14.320 1.00 97.88 90 LYS A O 1
ATOM 732 N N . ALA A 1 91 ? -19.197 8.434 16.484 1.00 98.12 91 ALA A N 1
ATOM 733 C CA . ALA A 1 91 ? -18.051 7.599 16.830 1.00 98.12 91 ALA A CA 1
ATOM 734 C C . ALA A 1 91 ? -18.103 6.233 16.131 1.00 98.12 91 ALA A C 1
ATOM 736 O O . ALA A 1 91 ? -17.060 5.765 15.681 1.00 98.12 91 ALA A O 1
ATOM 737 N N . ALA A 1 92 ? -19.286 5.633 15.961 1.00 98.44 92 ALA A N 1
ATOM 738 C CA . ALA A 1 92 ? -19.451 4.372 15.236 1.00 98.44 92 ALA A CA 1
ATOM 739 C C . ALA A 1 92 ? -18.989 4.477 13.773 1.00 98.44 92 ALA A C 1
ATOM 741 O O . ALA A 1 92 ? -18.186 3.657 13.319 1.00 98.44 92 ALA A O 1
ATOM 742 N N . LYS A 1 93 ? -19.390 5.541 13.062 1.00 98.50 93 LYS A N 1
ATOM 743 C CA . LYS A 1 93 ? -18.917 5.826 11.695 1.00 98.50 93 LYS A CA 1
ATOM 744 C C . LYS A 1 93 ? -17.399 6.023 11.639 1.00 98.50 93 LYS A C 1
ATOM 746 O O . LYS A 1 93 ? -16.721 5.422 10.806 1.00 98.50 93 LYS A O 1
ATOM 751 N N . ALA A 1 94 ? -16.843 6.825 12.549 1.00 98.25 94 ALA A N 1
ATOM 752 C CA . ALA A 1 94 ? -15.400 7.063 12.612 1.00 98.25 94 ALA A CA 1
ATOM 753 C C . ALA A 1 94 ? -14.607 5.785 12.943 1.00 98.25 94 ALA A C 1
ATOM 755 O O . ALA A 1 94 ? -13.534 5.556 12.379 1.00 98.25 94 ALA A O 1
ATOM 756 N N . PHE A 1 95 ? -15.137 4.940 13.830 1.00 98.31 95 PHE A N 1
ATOM 757 C CA . PHE A 1 95 ? -14.540 3.659 14.188 1.00 98.31 95 PHE A CA 1
ATOM 758 C C . PHE A 1 95 ? -14.545 2.688 13.005 1.00 98.31 95 PHE A C 1
ATOM 760 O O . PHE A 1 95 ? -13.533 2.040 12.745 1.00 98.31 95 PHE A O 1
ATOM 767 N N . LEU A 1 96 ? -15.641 2.626 12.243 1.00 98.44 96 LEU A N 1
ATOM 768 C CA . LEU A 1 96 ? -15.730 1.825 11.021 1.00 98.44 96 LEU A CA 1
ATOM 769 C C . LEU A 1 96 ? -14.662 2.229 9.990 1.00 98.44 96 LEU A C 1
ATOM 771 O O . LEU A 1 96 ? -13.960 1.368 9.455 1.00 98.44 96 LEU A O 1
ATOM 775 N N . ILE A 1 97 ? -14.487 3.533 9.758 1.00 98.31 97 ILE A N 1
ATOM 776 C CA . ILE A 1 97 ? -13.450 4.053 8.852 1.00 98.31 97 ILE A CA 1
ATOM 777 C C . ILE A 1 97 ? -12.053 3.661 9.349 1.00 98.31 97 ILE A C 1
ATOM 779 O O . ILE A 1 97 ? -11.267 3.089 8.591 1.00 98.31 97 ILE A O 1
ATOM 783 N N . LEU A 1 98 ? -11.766 3.875 10.638 1.00 97.44 98 LEU A N 1
ATOM 784 C CA . LEU A 1 98 ? -10.472 3.531 11.228 1.00 97.44 98 LEU A CA 1
ATOM 785 C C . LEU A 1 98 ? -10.171 2.025 11.138 1.00 97.44 98 LEU A C 1
ATOM 787 O O . LEU A 1 98 ? -9.034 1.637 10.873 1.00 97.44 98 LEU A O 1
ATOM 791 N N . GLN A 1 99 ? -11.171 1.156 11.306 1.00 97.31 99 GLN A N 1
ATOM 792 C CA . GLN A 1 99 ? -10.995 -0.290 11.147 1.00 97.31 99 GLN A CA 1
ATOM 793 C C . GLN A 1 99 ? -10.560 -0.677 9.726 1.00 97.31 99 GLN A C 1
ATOM 795 O O . GLN A 1 99 ? -9.710 -1.559 9.566 1.00 97.31 99 GLN A O 1
ATOM 800 N N . MET A 1 100 ? -11.090 -0.015 8.692 1.00 97.50 100 MET A N 1
ATOM 801 C CA . MET A 1 100 ? -10.645 -0.225 7.309 1.00 97.50 100 MET A CA 1
ATOM 802 C C . MET A 1 100 ? -9.216 0.280 7.084 1.00 97.50 100 MET A C 1
ATOM 804 O O . MET A 1 100 ? -8.399 -0.447 6.516 1.00 97.50 100 MET A O 1
ATOM 808 N N . GLU A 1 101 ? -8.892 1.483 7.570 1.00 95.56 101 GLU A N 1
ATOM 809 C CA . GLU A 1 101 ? -7.548 2.077 7.477 1.00 95.56 101 GLU A CA 1
ATOM 810 C C . GLU A 1 101 ? -6.490 1.190 8.150 1.00 95.56 101 GLU A C 1
ATOM 812 O O . GLU A 1 101 ? -5.416 0.937 7.599 1.00 95.56 101 GLU A O 1
ATOM 817 N N . MET A 1 102 ? -6.833 0.631 9.313 1.00 93.94 102 MET A N 1
ATOM 818 C CA . MET A 1 102 ? -6.004 -0.318 10.060 1.00 93.94 102 MET A CA 1
ATOM 819 C C . MET A 1 102 ? -6.051 -1.744 9.496 1.00 93.94 102 MET A C 1
ATOM 821 O O . MET A 1 102 ? -5.457 -2.656 10.069 1.00 93.94 102 MET A O 1
ATOM 825 N N . LYS A 1 103 ? -6.735 -1.955 8.363 1.00 93.50 103 LYS A N 1
ATOM 826 C CA . LYS A 1 103 ? -6.878 -3.245 7.670 1.00 93.50 103 LYS A CA 1
ATOM 827 C C . LYS A 1 103 ? -7.520 -4.343 8.526 1.00 93.50 103 LYS A C 1
ATOM 829 O O . LYS A 1 103 ? -7.371 -5.518 8.192 1.00 93.50 103 LYS A O 1
ATOM 834 N N . LYS A 1 104 ? -8.252 -3.971 9.578 1.00 93.06 104 LYS A N 1
ATOM 835 C CA . LYS A 1 104 ? -9.006 -4.889 10.442 1.00 93.06 104 LYS A CA 1
ATOM 836 C C . LYS A 1 104 ? -10.312 -5.352 9.810 1.00 93.06 104 LYS A C 1
ATOM 838 O O . LYS A 1 104 ? -10.745 -6.454 10.109 1.00 93.06 104 LYS A O 1
ATOM 843 N N . LEU A 1 105 ? -10.880 -4.546 8.914 1.00 96.19 105 LEU A N 1
ATOM 844 C CA . LEU A 1 105 ? -12.121 -4.863 8.212 1.00 96.19 105 LEU A CA 1
ATOM 845 C C . LEU A 1 105 ? -11.884 -4.997 6.706 1.00 96.19 105 LEU A C 1
ATOM 847 O O . LEU A 1 105 ? -11.128 -4.210 6.120 1.00 96.19 105 LEU A O 1
ATOM 851 N N . GLY A 1 106 ? -12.468 -6.020 6.085 1.00 95.81 106 GLY A N 1
ATOM 852 C CA . GLY A 1 106 ? -12.473 -6.228 4.636 1.00 95.81 106 GLY A CA 1
ATOM 853 C C . GLY A 1 106 ? -13.513 -5.371 3.905 1.00 95.81 106 GLY A C 1
ATOM 854 O O . GLY A 1 106 ? -14.304 -4.671 4.526 1.00 95.81 106 GLY A O 1
ATOM 855 N N . PHE A 1 107 ? -13.519 -5.439 2.569 1.00 96.19 107 PHE A N 1
ATOM 856 C CA . PHE A 1 107 ? -14.445 -4.666 1.730 1.00 96.19 107 PHE A CA 1
ATOM 857 C C . PHE A 1 107 ? -15.920 -4.990 2.023 1.00 96.19 107 PHE A C 1
ATOM 859 O O . PHE A 1 107 ? -16.703 -4.091 2.316 1.00 96.19 107 PHE A O 1
ATOM 866 N N . GLU A 1 108 ? -16.302 -6.270 1.959 1.00 96.88 108 GLU A N 1
ATOM 867 C CA . GLU A 1 108 ? -17.705 -6.676 2.144 1.00 96.88 108 GLU A CA 1
ATOM 868 C C . GLU A 1 108 ? -18.157 -6.479 3.597 1.00 96.88 108 GLU A C 1
ATOM 870 O O . GLU A 1 108 ? -19.217 -5.911 3.831 1.00 96.88 108 GLU A O 1
ATOM 875 N N . GLU A 1 109 ? -17.316 -6.835 4.574 1.00 97.56 109 GLU A N 1
ATOM 876 C CA . GLU A 1 109 ? -17.593 -6.607 6.001 1.00 97.56 109 GLU A CA 1
ATOM 877 C C . GLU A 1 109 ? -17.836 -5.120 6.303 1.00 97.56 109 GLU A C 1
ATOM 879 O O . GLU A 1 109 ? -18.753 -4.781 7.046 1.00 97.56 109 GLU A O 1
ATOM 884 N N . ALA A 1 110 ? -17.060 -4.219 5.689 1.00 97.69 110 ALA A N 1
ATOM 885 C CA . ALA A 1 110 ? -17.244 -2.782 5.851 1.00 97.69 110 ALA A CA 1
ATOM 886 C C . ALA A 1 110 ? -18.541 -2.265 5.227 1.00 97.69 110 ALA A C 1
ATOM 888 O O . ALA A 1 110 ? -19.183 -1.386 5.799 1.00 97.69 110 ALA A O 1
ATOM 889 N N . ARG A 1 111 ? -18.945 -2.802 4.069 1.00 97.19 111 ARG A N 1
ATOM 890 C CA . ARG A 1 111 ? -20.221 -2.439 3.439 1.00 97.19 111 ARG A CA 1
ATOM 891 C C . ARG A 1 111 ? -21.409 -2.907 4.258 1.00 97.19 111 ARG A C 1
ATOM 893 O O . ARG A 1 111 ? -22.352 -2.142 4.418 1.00 97.19 111 ARG A O 1
ATOM 900 N N . GLU A 1 112 ? -21.356 -4.136 4.757 1.00 97.56 112 GLU A N 1
ATOM 901 C CA . GLU A 1 112 ? -22.391 -4.685 5.629 1.00 97.56 112 GLU A CA 1
ATOM 902 C C . GLU A 1 112 ? -22.493 -3.879 6.926 1.00 97.56 112 GLU A C 1
ATOM 904 O O . GLU A 1 112 ? -23.585 -3.449 7.283 1.00 97.56 112 GLU A O 1
ATOM 909 N N . ALA A 1 113 ? -21.361 -3.568 7.567 1.00 97.75 113 ALA A N 1
ATOM 910 C CA . ALA A 1 113 ? -21.332 -2.734 8.767 1.00 97.75 113 ALA A CA 1
ATOM 911 C C . ALA A 1 113 ? -21.837 -1.300 8.526 1.00 97.75 113 ALA A C 1
ATOM 913 O O . ALA A 1 113 ? -22.361 -0.681 9.444 1.00 97.75 113 ALA A O 1
ATOM 914 N N . ALA A 1 114 ? -21.698 -0.768 7.309 1.00 97.69 114 ALA A N 1
ATOM 915 C CA . ALA A 1 114 ? -22.190 0.560 6.941 1.00 97.69 114 ALA A CA 1
ATOM 916 C C . ALA A 1 114 ? -23.695 0.601 6.610 1.00 97.69 114 ALA A C 1
ATOM 918 O O . ALA A 1 114 ? -24.234 1.690 6.396 1.00 97.69 114 ALA A O 1
ATOM 919 N N . LYS A 1 115 ? -24.386 -0.545 6.511 1.00 97.62 115 LYS A N 1
ATOM 920 C CA . LYS A 1 115 ? -25.824 -0.566 6.201 1.00 97.62 115 LYS A CA 1
ATOM 921 C C . LYS A 1 115 ? -26.614 0.128 7.309 1.00 97.62 115 LYS A C 1
ATOM 923 O O . LYS A 1 115 ? -26.453 -0.182 8.482 1.00 97.62 115 LYS A O 1
ATOM 928 N N . GLY A 1 116 ? -27.483 1.058 6.917 1.00 96.44 116 GLY A N 1
ATOM 929 C CA . GLY A 1 116 ? -28.284 1.848 7.856 1.00 96.44 116 GLY A CA 1
ATOM 930 C C . GLY A 1 116 ? -27.512 2.954 8.582 1.00 96.44 116 GLY A C 1
ATOM 931 O O . GLY A 1 116 ? -28.086 3.606 9.445 1.00 96.44 116 GLY A O 1
ATOM 932 N N . MET A 1 117 ? -26.233 3.186 8.253 1.00 97.81 117 MET A N 1
ATOM 933 C CA . MET A 1 117 ? -25.497 4.350 8.746 1.00 97.81 117 MET A CA 1
ATOM 934 C C . MET A 1 117 ? -25.669 5.540 7.796 1.00 97.81 117 MET A C 1
ATOM 936 O O . MET A 1 117 ? -25.307 5.459 6.618 1.00 97.81 117 MET A O 1
ATOM 940 N N . ASP A 1 118 ? -26.128 6.667 8.334 1.00 97.44 118 ASP A N 1
ATOM 941 C CA . ASP A 1 118 ? -26.225 7.930 7.601 1.00 97.44 118 ASP A CA 1
ATOM 942 C C . ASP A 1 118 ? -24.906 8.702 7.694 1.00 97.44 118 ASP A C 1
ATOM 944 O O . ASP A 1 118 ? -24.490 9.149 8.767 1.00 97.44 118 ASP A O 1
ATOM 948 N N . PHE A 1 119 ? -24.213 8.829 6.562 1.00 97.06 119 PHE A N 1
ATOM 949 C CA . PHE A 1 119 ? -22.942 9.545 6.464 1.00 97.06 119 PHE A CA 1
ATOM 950 C C . PHE A 1 119 ? -23.163 10.969 5.968 1.00 97.06 119 PHE A C 1
ATOM 952 O O . PHE A 1 119 ? -23.746 11.168 4.902 1.00 97.06 119 PHE A O 1
ATOM 959 N N . GLU A 1 120 ? -22.581 11.938 6.671 1.00 97.00 120 GLU A N 1
ATOM 960 C CA . GLU A 1 120 ? -22.448 13.296 6.145 1.00 97.00 120 GLU A CA 1
ATOM 961 C C . GLU A 1 120 ? -21.544 13.300 4.900 1.00 97.00 120 GLU A C 1
ATOM 963 O O . GLU A 1 120 ? -20.678 12.427 4.776 1.00 97.00 120 GLU A O 1
ATOM 968 N N . PRO A 1 121 ? -21.640 14.287 3.989 1.00 96.44 121 PRO A N 1
ATOM 969 C CA . PRO A 1 121 ? -20.868 14.288 2.743 1.00 96.44 121 PRO A CA 1
ATOM 970 C C . PRO A 1 121 ? -19.351 14.101 2.928 1.00 96.44 121 PRO A C 1
ATOM 972 O O . PRO A 1 121 ? -18.715 13.354 2.182 1.00 96.44 121 PRO A O 1
ATOM 975 N N . GLN A 1 122 ? -18.767 14.734 3.952 1.00 95.62 122 GLN A N 1
ATOM 976 C CA . GLN A 1 122 ? -17.340 14.592 4.270 1.00 95.62 122 GLN A CA 1
ATOM 977 C C . GLN A 1 122 ? -17.000 13.199 4.820 1.00 95.62 122 GLN A C 1
ATOM 979 O O . GLN A 1 122 ? -15.979 12.614 4.452 1.00 95.62 122 GLN A O 1
ATOM 984 N N . GLU A 1 123 ? -17.862 12.645 5.673 1.00 97.00 123 GLU A N 1
ATOM 985 C CA . GLU A 1 123 ? -17.694 11.305 6.242 1.00 97.00 123 GLU A CA 1
ATOM 986 C C . GLU A 1 123 ? -17.865 10.231 5.164 1.00 97.00 123 GLU A C 1
ATOM 988 O O . GLU A 1 123 ? -17.113 9.259 5.135 1.00 97.00 123 GLU A O 1
ATOM 993 N N . ARG A 1 124 ? -18.803 10.439 4.233 1.00 97.25 124 ARG A N 1
ATOM 994 C CA . ARG A 1 124 ? -19.037 9.582 3.070 1.00 97.25 124 ARG A CA 1
ATOM 995 C C . ARG A 1 124 ? -17.802 9.519 2.186 1.00 97.25 124 ARG A C 1
ATOM 997 O O . ARG A 1 124 ? -17.370 8.426 1.834 1.00 97.25 124 ARG A O 1
ATOM 1004 N N . LEU A 1 125 ? -17.185 10.665 1.897 1.00 95.12 125 LEU A N 1
ATOM 1005 C CA . LEU A 1 125 ? -15.941 10.715 1.132 1.00 95.12 125 LEU A CA 1
ATOM 1006 C C . LEU A 1 125 ? -14.799 9.972 1.849 1.00 95.12 125 LEU A C 1
ATOM 1008 O O . LEU A 1 125 ? -14.042 9.245 1.205 1.00 95.12 125 LEU A O 1
ATOM 1012 N N . ALA A 1 126 ? -14.658 10.139 3.168 1.00 96.19 126 ALA A N 1
ATOM 1013 C CA . ALA A 1 126 ? -13.645 9.429 3.952 1.00 96.19 126 ALA A CA 1
ATOM 1014 C C . ALA A 1 126 ? -13.885 7.908 3.960 1.00 96.19 126 ALA A C 1
ATOM 1016 O O . ALA A 1 126 ? -12.954 7.135 3.727 1.00 96.19 126 ALA A O 1
ATOM 1017 N N . PHE A 1 127 ? -15.139 7.486 4.143 1.00 97.75 127 PHE A N 1
ATOM 1018 C CA . PHE A 1 127 ? -15.553 6.089 4.056 1.00 97.75 127 PHE A CA 1
ATOM 1019 C C . PHE A 1 127 ? -15.254 5.493 2.679 1.00 97.75 127 PHE A C 1
ATOM 1021 O O . PHE A 1 127 ? -14.620 4.446 2.599 1.00 97.75 127 PHE A O 1
ATOM 1028 N N . GLU A 1 128 ? -15.632 6.173 1.595 1.00 97.00 128 GLU A N 1
ATOM 1029 C CA . GLU A 1 128 ? -15.374 5.715 0.228 1.00 97.00 128 GLU A CA 1
ATOM 1030 C C . GLU A 1 128 ? -13.875 5.589 -0.063 1.00 97.00 128 GLU A C 1
ATOM 1032 O O . GLU A 1 128 ? -13.448 4.587 -0.634 1.00 97.00 128 GLU A O 1
ATOM 1037 N N . LYS A 1 129 ? -13.050 6.548 0.379 1.00 95.00 129 LYS A N 1
ATOM 1038 C CA . LYS A 1 129 ? -11.584 6.456 0.259 1.00 95.00 129 LYS A CA 1
ATOM 1039 C C . LYS A 1 129 ? -11.032 5.229 0.987 1.00 95.00 129 LYS A C 1
ATOM 1041 O O . LYS A 1 129 ? -10.256 4.472 0.403 1.00 95.00 129 LYS A O 1
ATOM 1046 N N . ALA A 1 130 ? -11.443 5.014 2.236 1.00 96.38 130 ALA A N 1
ATOM 1047 C CA . ALA A 1 130 ? -11.005 3.867 3.026 1.00 96.38 130 ALA A CA 1
ATOM 1048 C C . ALA A 1 130 ? -11.479 2.538 2.410 1.00 96.38 130 ALA A C 1
ATOM 1050 O O . ALA A 1 130 ? -10.694 1.594 2.300 1.00 96.38 130 ALA A O 1
ATOM 1051 N N . LEU A 1 131 ? -12.723 2.489 1.923 1.00 96.19 131 LEU A N 1
ATOM 1052 C CA . LEU A 1 131 ? -13.301 1.334 1.243 1.00 96.19 131 LEU A CA 1
ATOM 1053 C C . LEU A 1 131 ? -12.530 1.001 -0.040 1.00 96.19 131 LEU A C 1
ATOM 1055 O O . LEU A 1 131 ? -12.181 -0.157 -0.268 1.00 96.19 131 LEU A O 1
ATOM 1059 N N . VAL A 1 132 ? -12.192 2.005 -0.848 1.00 94.56 132 VAL A N 1
ATOM 1060 C CA . VAL A 1 132 ? -11.396 1.842 -2.071 1.00 94.56 132 VAL A CA 1
ATOM 1061 C C . VAL A 1 132 ? -9.993 1.305 -1.767 1.00 94.56 132 VAL A C 1
ATOM 1063 O O . VAL A 1 132 ? -9.519 0.403 -2.458 1.00 94.56 132 VAL A O 1
ATOM 1066 N N . GLU A 1 133 ? -9.340 1.756 -0.693 1.00 94.56 133 GLU A N 1
ATOM 1067 C CA . GLU A 1 133 ? -8.038 1.210 -0.283 1.00 94.56 133 GLU A CA 1
ATOM 1068 C C . GLU A 1 133 ? -8.128 -0.262 0.169 1.00 94.56 133 GLU A C 1
ATOM 1070 O O . GLU A 1 133 ? -7.155 -1.014 0.034 1.00 94.56 133 GLU A O 1
ATOM 1075 N N . THR A 1 134 ? -9.298 -0.745 0.617 1.00 95.75 134 THR A N 1
ATOM 1076 C CA . THR A 1 134 ? -9.473 -2.176 0.916 1.00 95.75 134 THR A CA 1
ATOM 1077 C C . THR A 1 134 ? -9.363 -3.070 -0.324 1.00 95.75 134 THR A C 1
ATOM 1079 O O . THR A 1 134 ? -8.901 -4.209 -0.190 1.00 95.75 134 THR A O 1
ATOM 1082 N N . LEU A 1 135 ? -9.677 -2.550 -1.520 1.00 93.88 135 LEU A N 1
ATOM 1083 C CA . LEU A 1 135 ? -9.621 -3.287 -2.789 1.00 93.88 135 LEU A CA 1
ATOM 1084 C C . LEU A 1 135 ? -8.211 -3.765 -3.128 1.00 93.88 135 LEU A C 1
ATOM 1086 O O . LEU A 1 135 ? -8.054 -4.813 -3.746 1.00 93.88 135 LEU A O 1
ATOM 1090 N N . LEU A 1 136 ? -7.171 -3.062 -2.662 1.00 91.19 136 LEU A N 1
ATOM 1091 C CA . LEU A 1 136 ? -5.768 -3.449 -2.858 1.00 91.19 136 LEU A CA 1
ATOM 1092 C C . LEU A 1 136 ? -5.424 -4.848 -2.319 1.00 91.19 136 LEU A C 1
ATOM 1094 O O . LEU A 1 136 ? -4.347 -5.367 -2.621 1.00 91.19 136 LEU A O 1
ATOM 1098 N N . ARG A 1 137 ? -6.298 -5.425 -1.488 1.00 91.56 137 ARG A N 1
ATOM 1099 C CA . ARG A 1 137 ? -6.155 -6.752 -0.876 1.00 91.56 137 ARG A CA 1
ATOM 1100 C C . ARG A 1 137 ? -6.947 -7.842 -1.602 1.00 91.56 137 ARG A C 1
ATOM 1102 O O . ARG A 1 137 ? -6.809 -9.009 -1.252 1.00 91.56 137 ARG A O 1
ATOM 1109 N N . MET A 1 138 ? -7.769 -7.473 -2.580 1.00 95.25 138 MET A N 1
ATOM 1110 C CA . MET A 1 138 ? -8.617 -8.392 -3.336 1.00 95.25 138 MET A CA 1
ATOM 1111 C C . MET A 1 138 ? -7.912 -8.872 -4.604 1.00 95.25 138 MET A C 1
ATOM 1113 O O . MET A 1 138 ? -6.954 -8.259 -5.086 1.00 95.25 138 MET A O 1
ATOM 1117 N N . LYS A 1 139 ? -8.410 -9.966 -5.186 1.00 95.56 139 LYS A N 1
ATOM 1118 C CA . LYS A 1 139 ? -8.023 -10.333 -6.554 1.00 95.56 139 LYS A CA 1
ATOM 1119 C C . LYS A 1 139 ? -8.649 -9.347 -7.551 1.00 95.56 139 LYS A C 1
ATOM 1121 O O . LYS A 1 139 ? -9.747 -8.857 -7.288 1.00 95.56 139 LYS A O 1
ATOM 1126 N N . PRO A 1 140 ? -8.043 -9.110 -8.730 1.00 95.31 140 PRO A N 1
ATOM 1127 C CA . PRO A 1 140 ? -8.578 -8.147 -9.698 1.00 95.31 140 PRO A CA 1
ATOM 1128 C C . PRO A 1 140 ? -10.033 -8.421 -10.106 1.00 95.31 140 PRO A C 1
ATOM 1130 O O . PRO A 1 140 ? -10.853 -7.510 -10.145 1.00 95.31 140 PRO A O 1
ATOM 1133 N N . ALA A 1 141 ? -10.384 -9.690 -10.343 1.00 96.62 141 ALA A N 1
ATOM 1134 C CA . ALA A 1 141 ? -11.748 -10.081 -10.704 1.00 96.62 141 ALA A CA 1
ATOM 1135 C C . ALA A 1 141 ? -12.768 -9.785 -9.588 1.00 96.62 141 ALA A C 1
ATOM 1137 O O . ALA A 1 141 ? -13.888 -9.361 -9.867 1.00 96.62 141 ALA A O 1
ATOM 1138 N N . GLU A 1 142 ? -12.380 -9.988 -8.327 1.00 96.44 142 GLU A N 1
ATOM 1139 C CA . GLU A 1 142 ? -13.216 -9.680 -7.162 1.00 96.44 142 GLU A CA 1
ATOM 1140 C C . GLU A 1 142 ? -13.349 -8.162 -6.990 1.00 96.44 142 GLU A C 1
ATOM 1142 O O . GLU A 1 142 ? -14.464 -7.667 -6.851 1.00 96.44 142 GLU A O 1
ATOM 1147 N N . ALA A 1 143 ? -12.244 -7.416 -7.097 1.00 95.62 143 ALA A N 1
ATOM 1148 C CA . ALA A 1 143 ? -12.238 -5.955 -7.026 1.00 95.62 143 ALA A CA 1
ATOM 1149 C C . ALA A 1 143 ? -13.115 -5.320 -8.118 1.00 95.62 143 ALA A C 1
ATOM 1151 O O . ALA A 1 143 ? -13.871 -4.393 -7.843 1.00 95.62 143 ALA A O 1
ATOM 1152 N N . ARG A 1 144 ? -13.084 -5.850 -9.349 1.00 96.75 144 ARG A N 1
ATOM 1153 C CA . ARG A 1 144 ? -13.947 -5.387 -10.445 1.00 96.75 144 ARG A CA 1
ATOM 1154 C C . ARG A 1 144 ? -15.431 -5.596 -10.129 1.00 96.75 144 ARG A C 1
ATOM 1156 O O . ARG A 1 144 ? -16.228 -4.680 -10.312 1.00 96.75 144 ARG A O 1
ATOM 1163 N N . LYS A 1 145 ? -15.801 -6.783 -9.631 1.00 96.62 145 LYS A N 1
ATOM 1164 C CA . LYS A 1 145 ? -17.182 -7.082 -9.208 1.00 96.62 145 LYS A CA 1
ATOM 1165 C C . LYS A 1 145 ? -17.628 -6.190 -8.049 1.00 96.62 145 LYS A C 1
ATOM 1167 O O . LYS A 1 145 ? -18.773 -5.754 -8.033 1.00 96.62 145 LYS A O 1
ATOM 1172 N N . ALA A 1 146 ? -16.735 -5.931 -7.099 1.00 94.25 146 ALA A N 1
ATOM 1173 C CA . ALA A 1 146 ? -16.972 -5.040 -5.972 1.00 94.25 146 ALA A CA 1
ATOM 1174 C C . ALA A 1 146 ? -17.240 -3.600 -6.443 1.00 94.25 146 ALA A C 1
ATOM 1176 O O . ALA A 1 146 ? -18.254 -3.019 -6.065 1.00 94.25 146 ALA A O 1
ATOM 1177 N N . LEU A 1 147 ? -16.398 -3.064 -7.333 1.00 93.81 147 LEU A N 1
ATOM 1178 C CA . LEU A 1 147 ? -16.543 -1.712 -7.884 1.00 93.81 147 LEU A CA 1
ATOM 1179 C C . LEU A 1 147 ? -17.825 -1.512 -8.689 1.00 93.81 147 LEU A C 1
ATOM 1181 O O . LEU A 1 147 ? -18.466 -0.479 -8.542 1.00 93.81 147 LEU A O 1
ATOM 1185 N N . ALA A 1 148 ? -18.243 -2.504 -9.477 1.00 94.94 148 ALA A N 1
ATOM 1186 C CA . ALA A 1 148 ? -19.484 -2.426 -10.251 1.00 94.94 148 ALA A CA 1
ATOM 1187 C C . ALA A 1 148 ? -20.746 -2.264 -9.378 1.00 94.94 148 ALA A C 1
ATOM 1189 O O . ALA A 1 148 ? -21.783 -1.832 -9.870 1.00 94.94 148 ALA A O 1
ATOM 1190 N N . LYS A 1 149 ? -20.669 -2.613 -8.086 1.00 94.25 149 LYS A N 1
ATOM 1191 C CA . LYS A 1 149 ? -21.769 -2.477 -7.118 1.00 94.25 149 LYS A CA 1
ATOM 1192 C C . LYS A 1 149 ? -21.735 -1.159 -6.339 1.00 94.25 149 LYS A C 1
ATOM 1194 O O . LYS A 1 149 ? -22.581 -0.973 -5.462 1.00 94.25 149 LYS A O 1
ATOM 1199 N N . LEU A 1 150 ? -20.737 -0.305 -6.565 1.00 92.56 150 LEU A N 1
ATOM 1200 C CA . LEU A 1 150 ? -20.569 0.942 -5.831 1.00 92.56 150 LEU A CA 1
ATOM 1201 C C . LEU A 1 150 ? -20.997 2.141 -6.671 1.00 92.56 150 LEU A C 1
ATOM 1203 O O . LEU A 1 150 ? -20.671 2.248 -7.848 1.00 92.56 150 LEU A O 1
ATOM 1207 N N . GLN A 1 151 ? -21.662 3.080 -6.010 1.00 93.88 151 GLN A N 1
ATOM 1208 C CA . GLN A 1 151 ? -21.861 4.435 -6.506 1.00 93.88 151 GLN A CA 1
ATOM 1209 C C . GLN A 1 151 ? -20.886 5.325 -5.736 1.00 93.88 151 GLN A C 1
ATOM 1211 O O . GLN A 1 151 ? -21.143 5.674 -4.588 1.00 93.88 151 GLN A O 1
ATOM 1216 N N . LEU A 1 152 ? -19.723 5.583 -6.336 1.00 92.94 152 LEU A N 1
ATOM 1217 C CA . LEU A 1 152 ? -18.645 6.373 -5.738 1.00 92.94 152 LEU A CA 1
ATOM 1218 C C . LEU A 1 152 ? -18.702 7.821 -6.222 1.00 92.94 152 LEU A C 1
ATOM 1220 O O . LEU A 1 152 ? -19.036 8.083 -7.379 1.00 92.94 152 LEU A O 1
ATOM 1224 N N . GLN A 1 153 ? -18.289 8.759 -5.372 1.00 93.38 153 GLN A N 1
ATOM 1225 C CA . GLN A 1 153 ? -18.018 10.130 -5.802 1.00 93.38 153 GLN A CA 1
ATOM 1226 C C . GLN A 1 153 ? -16.828 10.172 -6.784 1.00 93.38 153 GLN A C 1
ATOM 1228 O O . GLN A 1 153 ? -15.980 9.277 -6.785 1.00 93.38 153 GLN A O 1
ATOM 1233 N N . LYS A 1 154 ? -16.727 11.235 -7.602 1.00 91.25 154 LYS A N 1
ATOM 1234 C CA . LYS A 1 154 ? -15.731 11.365 -8.692 1.00 91.25 154 LYS A CA 1
ATOM 1235 C C . LYS A 1 154 ? -14.296 11.017 -8.258 1.00 91.25 154 LYS A C 1
ATOM 1237 O O . LYS A 1 154 ? -13.640 10.211 -8.907 1.00 91.25 154 LYS A O 1
ATOM 1242 N N . GLY A 1 155 ? -13.832 11.559 -7.128 1.00 91.50 155 GLY A N 1
ATOM 1243 C CA . GLY A 1 155 ? -12.476 11.306 -6.618 1.00 91.50 155 GLY A CA 1
ATOM 1244 C C . GLY A 1 155 ? -12.221 9.837 -6.231 1.00 91.50 155 GLY A C 1
ATOM 1245 O O . GLY A 1 155 ? -11.309 9.212 -6.775 1.00 91.50 155 GLY A O 1
ATOM 1246 N N . PRO A 1 156 ? -13.007 9.248 -5.309 1.00 92.69 156 PRO A N 1
ATOM 1247 C CA . PRO A 1 156 ? -12.912 7.824 -4.991 1.00 92.69 156 PRO A CA 1
ATOM 1248 C C . PRO A 1 156 ? -13.092 6.898 -6.201 1.00 92.69 156 PRO A C 1
ATOM 1250 O O . PRO A 1 156 ? -12.397 5.888 -6.278 1.00 92.69 156 PRO A O 1
ATOM 1253 N N . ALA A 1 157 ? -13.958 7.246 -7.160 1.00 93.62 157 ALA A N 1
ATOM 1254 C CA . ALA A 1 157 ? -14.160 6.480 -8.390 1.00 93.62 157 ALA A CA 1
ATOM 1255 C C . ALA A 1 157 ? -12.892 6.433 -9.262 1.00 93.62 157 ALA A C 1
ATOM 1257 O O . ALA A 1 157 ? -12.444 5.354 -9.654 1.00 93.62 157 ALA A O 1
ATOM 1258 N N . GLU A 1 158 ? -12.256 7.580 -9.512 1.00 93.69 158 GLU A N 1
ATOM 1259 C CA . GLU A 1 158 ? -10.987 7.650 -10.251 1.00 93.69 158 GLU A CA 1
ATOM 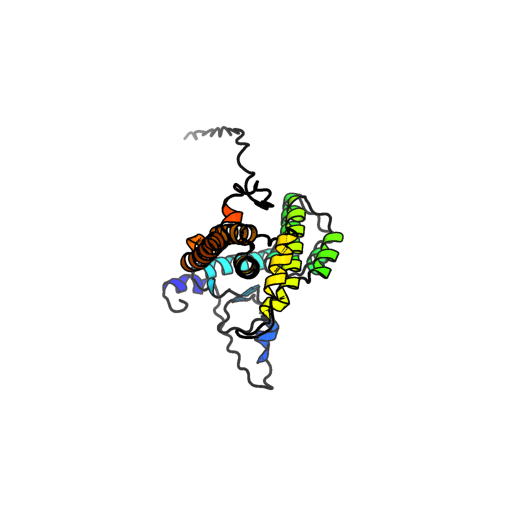1260 C C . GLU A 1 158 ? -9.894 6.827 -9.553 1.00 93.69 158 GLU A C 1
ATOM 1262 O O . GLU A 1 158 ? -9.195 6.026 -10.182 1.00 93.69 158 GLU A O 1
ATOM 1267 N N . ARG A 1 159 ? -9.793 6.953 -8.223 1.00 92.31 159 ARG A N 1
ATOM 1268 C CA . ARG A 1 159 ? -8.838 6.182 -7.421 1.00 92.31 159 ARG A CA 1
ATOM 1269 C C . ARG A 1 159 ? -9.110 4.675 -7.478 1.00 92.31 159 ARG A C 1
ATOM 1271 O O . ARG A 1 159 ? -8.170 3.886 -7.574 1.00 92.31 159 ARG A O 1
ATOM 1278 N N . ALA A 1 160 ? -10.374 4.271 -7.444 1.00 92.00 160 ALA A N 1
ATOM 1279 C CA . ALA A 1 160 ? -10.800 2.887 -7.596 1.00 92.00 160 ALA A CA 1
ATOM 1280 C C . ALA A 1 160 ? -10.367 2.290 -8.941 1.00 92.00 160 ALA A C 1
ATOM 1282 O O . ALA A 1 160 ? -9.811 1.190 -8.971 1.00 92.00 160 ALA A O 1
A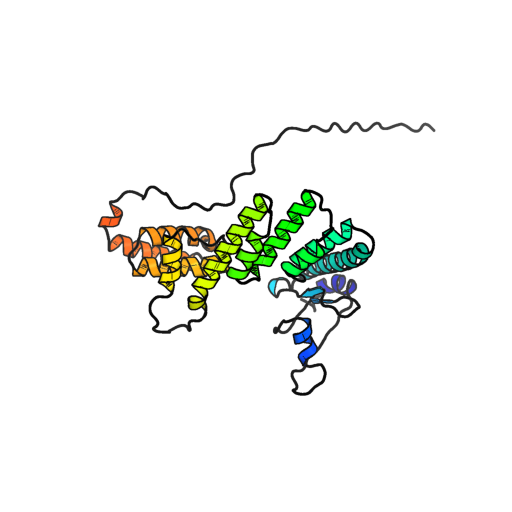TOM 1283 N N . HIS A 1 161 ? -10.565 3.024 -10.039 1.00 92.56 161 HIS A N 1
ATOM 1284 C CA . HIS A 1 161 ? -10.124 2.596 -11.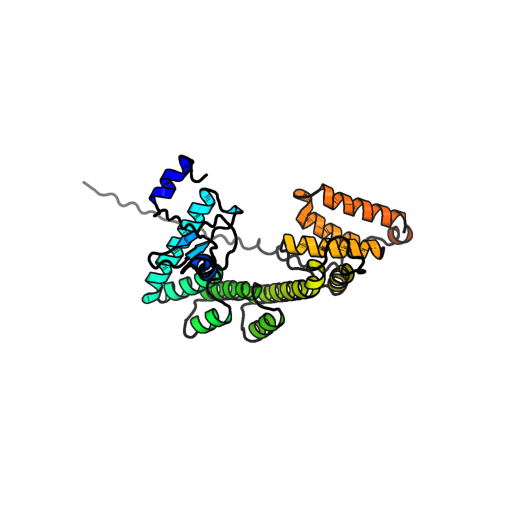367 1.00 92.56 161 HIS A CA 1
ATOM 1285 C C . HIS A 1 161 ? -8.602 2.445 -11.446 1.00 92.56 161 HIS A C 1
ATOM 1287 O O . HIS A 1 161 ? -8.119 1.432 -11.953 1.00 92.56 161 HIS A O 1
ATOM 1293 N N . GLN A 1 162 ? -7.845 3.388 -10.873 1.00 93.00 162 GLN A N 1
ATOM 1294 C CA . GLN A 1 162 ? -6.385 3.281 -10.782 1.00 93.00 162 GLN A CA 1
ATOM 1295 C C . GLN A 1 162 ? -5.950 2.040 -9.995 1.00 93.00 162 GLN A C 1
ATOM 1297 O O . GLN A 1 162 ? -5.087 1.298 -10.455 1.00 93.00 162 GLN A O 1
ATOM 1302 N N . ILE A 1 163 ? -6.563 1.775 -8.835 1.00 91.88 163 ILE A N 1
ATOM 1303 C CA . ILE A 1 163 ? -6.260 0.590 -8.018 1.00 91.88 163 ILE A CA 1
ATOM 1304 C C . ILE A 1 163 ? -6.577 -0.701 -8.773 1.00 91.88 163 ILE A C 1
ATOM 1306 O O . ILE A 1 163 ? -5.784 -1.641 -8.714 1.00 91.88 163 ILE A O 1
ATOM 1310 N N . LEU A 1 164 ? -7.703 -0.758 -9.487 1.00 94.50 164 LEU A N 1
ATOM 1311 C CA . LEU A 1 164 ? -8.060 -1.924 -10.287 1.00 94.50 164 LEU A CA 1
ATOM 1312 C C . LEU A 1 164 ? -7.028 -2.170 -11.394 1.00 94.50 164 LEU A C 1
ATOM 1314 O O . LEU A 1 164 ? -6.533 -3.289 -11.517 1.00 94.50 164 LEU A O 1
ATOM 1318 N N . GLN A 1 165 ? -6.644 -1.129 -12.135 1.00 94.69 165 GLN A N 1
ATOM 1319 C CA . GLN A 1 165 ? -5.588 -1.213 -13.146 1.00 94.69 165 GLN A CA 1
ATOM 1320 C C . GLN A 1 165 ? -4.269 -1.709 -12.538 1.00 94.69 165 GLN A C 1
ATOM 1322 O O . GLN A 1 165 ? -3.646 -2.627 -13.069 1.00 94.69 165 GLN A O 1
ATOM 1327 N N . ASP A 1 166 ? -3.877 -1.172 -11.384 1.00 93.38 166 ASP A N 1
ATOM 1328 C CA . ASP A 1 166 ? -2.697 -1.597 -10.631 1.00 93.38 166 ASP A CA 1
ATOM 1329 C C . ASP A 1 166 ? -2.739 -3.086 -10.261 1.00 93.38 166 ASP A C 1
ATOM 1331 O O . ASP A 1 166 ? -1.738 -3.798 -10.381 1.00 93.38 166 ASP A O 1
ATOM 1335 N N . LEU A 1 167 ? -3.889 -3.571 -9.786 1.00 92.62 167 LEU A N 1
ATOM 1336 C CA . LEU A 1 167 ? -4.087 -4.970 -9.414 1.00 92.62 167 LEU A CA 1
ATOM 1337 C C . LEU A 1 167 ? -3.998 -5.891 -10.629 1.00 92.62 167 LEU A C 1
ATOM 1339 O O . LEU A 1 167 ? -3.353 -6.936 -10.550 1.00 92.62 167 LEU A O 1
ATOM 1343 N N . GLU A 1 168 ? -4.599 -5.506 -11.751 1.00 94.69 168 GLU A N 1
ATOM 1344 C CA . GLU A 1 168 ? -4.539 -6.278 -12.992 1.00 94.69 168 GLU A CA 1
ATOM 1345 C C . GLU A 1 168 ? -3.116 -6.344 -13.552 1.00 94.69 168 GLU A C 1
ATOM 1347 O O . GLU A 1 168 ? -2.641 -7.428 -13.883 1.00 94.69 168 GLU A O 1
ATOM 1352 N N . ILE A 1 169 ? -2.392 -5.218 -13.572 1.00 94.38 169 ILE A N 1
ATOM 1353 C CA . ILE A 1 169 ? -0.977 -5.202 -13.962 1.00 94.38 169 ILE A CA 1
ATOM 1354 C C . ILE A 1 169 ? -0.177 -6.112 -13.017 1.00 94.38 169 ILE A C 1
ATOM 1356 O O . ILE A 1 169 ? 0.632 -6.914 -13.476 1.00 94.38 169 ILE A O 1
ATOM 1360 N N . ARG A 1 170 ? -0.403 -6.061 -11.694 1.00 91.88 170 ARG A N 1
ATOM 1361 C CA . ARG A 1 170 ? 0.286 -6.964 -10.747 1.00 91.88 170 ARG A CA 1
ATOM 1362 C C . ARG A 1 170 ? 0.009 -8.432 -11.032 1.00 91.88 170 ARG A C 1
ATOM 1364 O O . ARG A 1 170 ? 0.933 -9.230 -10.889 1.00 91.88 170 ARG A O 1
ATOM 1371 N N . GLU A 1 171 ? -1.225 -8.780 -11.383 1.00 93.94 171 GLU A N 1
ATOM 1372 C CA . GLU A 1 171 ? -1.617 -10.145 -11.737 1.00 93.94 171 GLU A CA 1
ATOM 1373 C C . GLU A 1 171 ? -0.865 -10.626 -12.977 1.00 93.94 171 GLU A C 1
ATOM 1375 O O . GLU A 1 171 ? -0.237 -11.682 -12.942 1.00 93.94 171 GLU A O 1
ATOM 1380 N N . GLU A 1 172 ? -0.843 -9.810 -14.030 1.00 93.19 172 GLU A N 1
ATOM 1381 C CA . GLU A 1 172 ? -0.138 -10.119 -15.276 1.00 93.19 172 GLU A CA 1
ATOM 1382 C C . GLU A 1 172 ? 1.381 -10.189 -15.088 1.00 93.19 172 GLU A C 1
ATOM 1384 O O . GLU A 1 172 ? 2.047 -10.994 -15.735 1.00 93.19 172 GLU A O 1
ATOM 1389 N N . LEU A 1 173 ? 1.940 -9.419 -14.149 1.00 91.31 173 LEU A N 1
ATOM 1390 C CA . LEU A 1 173 ? 3.355 -9.493 -13.783 1.00 91.31 173 LEU A CA 1
ATOM 1391 C C . LEU A 1 173 ? 3.676 -10.583 -12.741 1.00 91.31 173 LEU A C 1
ATOM 1393 O O . LEU A 1 173 ? 4.842 -10.737 -12.370 1.00 91.31 173 LEU A O 1
ATOM 1397 N N . LYS A 1 174 ? 2.718 -11.381 -12.247 1.00 90.00 174 LYS A N 1
ATOM 1398 C CA . LYS A 1 174 ? 3.030 -12.490 -11.317 1.00 90.00 174 LYS A CA 1
ATOM 1399 C C . LYS A 1 174 ? 4.057 -13.491 -11.863 1.00 90.00 174 LYS A C 1
ATOM 1401 O O . LYS A 1 174 ? 4.921 -13.889 -11.074 1.00 90.00 174 LYS A O 1
ATOM 1406 N N . PRO A 1 175 ? 4.032 -13.888 -13.152 1.00 88.00 175 PRO A N 1
ATOM 1407 C CA . PRO A 1 175 ? 5.057 -14.758 -13.723 1.00 88.00 175 PRO A CA 1
ATOM 1408 C C . PRO A 1 175 ? 6.470 -14.175 -13.585 1.00 88.00 175 PRO A C 1
ATOM 1410 O O . PRO A 1 175 ? 7.404 -14.922 -13.303 1.00 88.00 175 PRO A O 1
ATOM 1413 N N . LEU A 1 176 ? 6.624 -12.843 -13.663 1.00 83.38 176 LEU A N 1
ATOM 1414 C CA . LEU A 1 176 ? 7.917 -12.173 -13.470 1.00 83.38 176 LEU A CA 1
ATOM 1415 C C . LEU A 1 176 ? 8.496 -12.382 -12.070 1.00 83.38 176 LEU A C 1
ATOM 1417 O O . LEU A 1 176 ? 9.697 -12.574 -11.920 1.00 83.38 176 LEU A O 1
ATOM 1421 N N . ARG A 1 177 ? 7.646 -12.368 -11.039 1.00 80.31 177 ARG A N 1
ATOM 1422 C CA . ARG A 1 177 ? 8.080 -12.473 -9.635 1.00 80.31 177 ARG A CA 1
ATOM 1423 C C . ARG A 1 177 ? 8.469 -13.886 -9.217 1.00 80.31 177 ARG A C 1
ATOM 1425 O O . ARG A 1 177 ? 9.154 -14.049 -8.215 1.00 80.31 177 ARG A O 1
ATOM 1432 N N . ARG A 1 178 ? 7.985 -14.906 -9.930 1.00 81.75 178 ARG A N 1
ATOM 1433 C CA . ARG A 1 178 ? 8.207 -16.318 -9.579 1.00 81.75 178 ARG A CA 1
ATOM 1434 C C . ARG A 1 178 ? 9.488 -16.897 -10.166 1.00 81.75 178 ARG A C 1
ATOM 1436 O O . ARG A 1 178 ? 9.839 -18.025 -9.831 1.00 81.75 178 ARG A O 1
ATOM 1443 N N . MET A 1 179 ? 10.181 -16.162 -11.029 1.00 75.56 179 MET A N 1
ATOM 1444 C CA . MET A 1 179 ? 11.393 -16.689 -11.633 1.00 75.56 179 MET A CA 1
ATOM 1445 C C . MET A 1 179 ? 12.581 -16.620 -10.701 1.00 75.56 179 MET A C 1
ATOM 1447 O O . MET A 1 179 ? 12.839 -15.619 -10.034 1.00 75.56 179 MET A O 1
ATOM 1451 N N . ARG A 1 180 ? 13.349 -17.705 -10.734 1.00 75.44 180 ARG A N 1
ATOM 1452 C CA . ARG A 1 180 ? 14.668 -17.741 -10.129 1.00 75.44 180 ARG A CA 1
ATOM 1453 C C . ARG A 1 180 ? 15.648 -16.976 -11.025 1.00 75.44 180 ARG A C 1
ATOM 1455 O O . ARG A 1 180 ? 15.584 -17.131 -12.254 1.00 75.44 180 ARG A O 1
ATOM 1462 N N . PRO A 1 181 ? 16.566 -16.194 -10.433 1.00 71.88 181 PRO A N 1
ATOM 1463 C CA . PRO A 1 181 ? 17.723 -15.674 -11.151 1.00 71.88 181 PRO A CA 1
ATOM 1464 C C . PRO A 1 181 ? 18.409 -16.803 -11.940 1.00 71.88 181 PRO A C 1
ATOM 1466 O O . PRO A 1 181 ? 18.655 -17.871 -11.387 1.00 71.88 181 PRO A O 1
ATOM 1469 N N . GLY A 1 182 ? 18.662 -16.596 -13.237 1.00 68.44 182 GLY A N 1
ATOM 1470 C CA . GLY A 1 182 ? 19.352 -17.570 -14.099 1.00 68.44 182 GLY A CA 1
ATOM 1471 C C . GLY A 1 182 ? 18.471 -18.594 -14.829 1.00 68.44 182 GLY A C 1
ATOM 1472 O O . GLY A 1 182 ? 19.001 -19.429 -15.560 1.00 68.44 182 GLY A O 1
ATOM 1473 N N . SER A 1 183 ? 17.141 -18.545 -14.691 1.00 76.94 183 SER A N 1
ATOM 1474 C CA . SER A 1 183 ? 16.265 -19.374 -15.535 1.00 76.94 183 SER A CA 1
ATOM 1475 C C . SER A 1 183 ? 16.356 -18.946 -17.010 1.00 76.94 183 SER A C 1
ATOM 1477 O O . SER A 1 183 ? 16.194 -17.775 -17.340 1.00 76.94 183 SER A O 1
ATOM 1479 N N . LYS A 1 184 ? 16.614 -19.903 -17.916 1.00 63.16 184 LYS A N 1
ATOM 1480 C CA . LYS A 1 184 ? 16.710 -19.689 -19.378 1.00 63.16 184 LYS A CA 1
ATOM 1481 C C . LYS A 1 184 ? 15.356 -19.402 -20.054 1.00 63.16 184 LYS A C 1
ATOM 1483 O O . LYS A 1 184 ? 15.278 -19.405 -21.278 1.00 63.16 184 LYS A O 1
ATOM 1488 N N . GLN A 1 185 ? 14.281 -19.200 -19.289 1.00 64.06 185 GLN A N 1
ATOM 1489 C CA . GLN A 1 185 ? 12.962 -18.921 -19.851 1.00 64.06 185 GLN A CA 1
ATOM 1490 C C . GLN A 1 185 ? 12.972 -17.556 -20.541 1.00 64.06 185 GLN A C 1
ATOM 1492 O O . GLN A 1 185 ? 13.179 -16.513 -19.919 1.00 64.06 185 GLN A O 1
ATOM 1497 N N . GLU A 1 186 ? 12.759 -17.573 -21.854 1.00 55.94 186 GLU A N 1
ATOM 1498 C CA . GLU A 1 186 ? 12.677 -16.366 -22.654 1.00 55.94 186 GLU A CA 1
ATOM 1499 C C . GLU A 1 186 ? 11.512 -15.460 -22.209 1.00 55.94 186 GLU A C 1
ATOM 1501 O O . GLU A 1 186 ? 10.338 -15.816 -22.245 1.00 55.94 186 GLU A O 1
ATOM 1506 N N . ARG A 1 187 ? 11.889 -14.220 -21.880 1.00 64.56 187 ARG A N 1
ATOM 1507 C CA . ARG A 1 187 ? 11.160 -12.955 -22.125 1.00 64.56 187 ARG A CA 1
ATOM 1508 C C . ARG A 1 187 ? 9.823 -12.695 -21.412 1.00 64.56 187 ARG A C 1
ATOM 1510 O O . ARG A 1 187 ? 8.903 -12.143 -22.012 1.00 64.56 187 ARG A O 1
ATOM 1517 N N . PRO A 1 188 ? 9.744 -12.857 -20.095 1.00 73.88 188 PRO A N 1
ATOM 1518 C CA . PRO A 1 188 ? 8.628 -12.356 -19.291 1.00 73.88 188 PRO A CA 1
ATOM 1519 C C . PRO A 1 188 ? 8.598 -10.811 -19.239 1.00 73.88 188 PRO A C 1
ATOM 1521 O O . PRO A 1 188 ? 7.559 -10.215 -18.972 1.00 73.88 188 PRO A O 1
ATOM 1524 N N . TYR A 1 189 ? 9.706 -10.135 -19.584 1.00 87.69 189 TYR A N 1
ATOM 1525 C CA . TYR A 1 189 ? 9.755 -8.679 -19.785 1.00 87.69 189 TYR A CA 1
ATOM 1526 C C . TYR A 1 189 ? 8.819 -8.198 -20.907 1.00 87.69 189 TYR A C 1
ATOM 1528 O O . TYR A 1 189 ? 8.363 -7.055 -20.891 1.00 87.69 189 TYR A O 1
ATOM 1536 N N . SER A 1 190 ? 8.495 -9.081 -21.863 1.00 90.31 190 SER A N 1
ATOM 1537 C CA . SER A 1 190 ? 7.555 -8.781 -22.945 1.00 90.31 190 SER A CA 1
ATOM 1538 C C . SER A 1 190 ? 6.142 -8.481 -22.437 1.00 90.31 190 SER A C 1
ATOM 1540 O O . SER A 1 190 ? 5.437 -7.713 -23.087 1.00 90.31 190 SER A O 1
ATOM 1542 N N . ILE A 1 191 ? 5.758 -9.001 -21.261 1.00 93.31 191 ILE A N 1
ATOM 1543 C CA . ILE A 1 191 ? 4.459 -8.723 -20.636 1.00 93.31 191 ILE A CA 1
ATOM 1544 C C . ILE A 1 191 ? 4.371 -7.242 -20.256 1.00 93.31 191 ILE A C 1
ATOM 1546 O O . ILE A 1 191 ? 3.467 -6.547 -20.712 1.00 93.31 191 ILE A O 1
ATOM 1550 N N . ALA A 1 192 ? 5.339 -6.730 -19.484 1.00 94.44 192 ALA A N 1
ATOM 1551 C CA . ALA A 1 192 ? 5.366 -5.321 -19.076 1.00 94.44 192 ALA A CA 1
ATOM 1552 C C . ALA A 1 192 ? 5.445 -4.379 -20.288 1.00 94.44 192 ALA A C 1
ATOM 1554 O O . ALA A 1 192 ? 4.731 -3.385 -20.359 1.00 94.44 192 ALA A O 1
ATOM 1555 N N . TYR A 1 193 ? 6.265 -4.723 -21.283 1.00 95.88 193 TYR A N 1
ATOM 1556 C CA . TYR A 1 193 ? 6.340 -3.969 -22.535 1.00 95.88 193 TYR A CA 1
ATOM 1557 C C . TYR A 1 193 ? 5.009 -3.970 -23.305 1.00 95.88 193 TYR A C 1
ATOM 1559 O O . TYR A 1 193 ? 4.572 -2.926 -23.781 1.00 95.88 193 TYR A O 1
ATOM 1567 N N . GLY A 1 194 ? 4.335 -5.120 -23.404 1.00 95.38 194 GLY A N 1
ATOM 1568 C CA . GLY A 1 194 ? 3.029 -5.231 -24.053 1.00 95.38 194 GLY A CA 1
ATOM 1569 C C . GLY A 1 194 ? 1.941 -4.435 -23.329 1.00 95.38 194 GLY A C 1
ATOM 1570 O O . GLY A 1 194 ? 1.105 -3.815 -23.982 1.00 95.38 194 GLY A O 1
ATOM 1571 N N . LEU A 1 195 ? 1.976 -4.399 -21.995 1.00 95.25 195 LEU A N 1
ATOM 1572 C CA . LEU A 1 195 ? 1.108 -3.545 -21.179 1.00 95.25 195 LEU A CA 1
ATOM 1573 C C . LEU A 1 195 ? 1.354 -2.061 -21.457 1.00 95.25 195 LEU A C 1
ATOM 1575 O O . LEU A 1 195 ? 0.401 -1.328 -21.722 1.00 95.25 195 LEU A O 1
ATOM 1579 N N . PHE A 1 196 ? 2.621 -1.644 -21.499 1.00 96.44 196 PHE A N 1
ATOM 1580 C CA . PHE A 1 196 ? 2.994 -0.266 -21.807 1.00 96.44 196 PHE A CA 1
ATOM 1581 C C . PHE A 1 196 ? 2.509 0.156 -23.198 1.00 96.44 196 PHE A C 1
ATOM 1583 O O . PHE A 1 196 ? 1.874 1.196 -23.333 1.00 96.44 196 PHE A O 1
ATOM 1590 N N . LYS A 1 197 ? 2.712 -0.683 -24.223 1.00 96.62 197 LYS A N 1
ATOM 1591 C CA . LYS A 1 197 ? 2.223 -0.413 -25.587 1.00 96.62 197 LYS A CA 1
ATOM 1592 C C . LYS A 1 197 ? 0.694 -0.335 -25.687 1.00 96.62 197 LYS A C 1
ATOM 1594 O O . LYS A 1 197 ? 0.188 0.292 -26.607 1.00 96.62 197 LYS A O 1
ATOM 1599 N N . LYS A 1 198 ? -0.040 -0.932 -24.741 1.00 96.19 198 LYS A N 1
ATOM 1600 C CA . LYS A 1 198 ? -1.502 -0.800 -24.602 1.00 96.19 198 LYS A CA 1
ATOM 1601 C C . LYS A 1 198 ? -1.923 0.415 -23.757 1.00 96.19 198 LYS A C 1
ATOM 1603 O O . LYS A 1 198 ? -3.094 0.523 -23.410 1.00 96.19 198 LYS A O 1
ATOM 1608 N N . GLY A 1 199 ? -0.990 1.284 -23.360 1.00 95.12 199 GLY A N 1
ATOM 1609 C CA . GLY A 1 199 ? -1.253 2.442 -22.499 1.00 95.12 199 GLY A CA 1
ATOM 1610 C C . GLY A 1 199 ? -1.526 2.095 -21.031 1.00 95.12 199 GLY A C 1
ATOM 1611 O O . GLY A 1 199 ? -1.958 2.952 -20.263 1.00 95.12 199 GLY A O 1
ATOM 1612 N N . ARG A 1 200 ? -1.288 0.847 -20.606 1.00 95.00 200 ARG A N 1
ATOM 1613 C CA . ARG A 1 200 ? -1.551 0.404 -19.230 1.00 95.00 200 ARG A CA 1
ATOM 1614 C C . ARG A 1 200 ? -0.308 0.592 -18.378 1.00 95.00 200 ARG A C 1
ATOM 1616 O O . ARG A 1 200 ? 0.588 -0.240 -18.399 1.00 95.00 200 ARG A O 1
ATOM 1623 N N . VAL A 1 201 ? -0.272 1.682 -17.622 1.00 94.31 201 VAL A N 1
ATOM 1624 C CA . VAL A 1 201 ? 0.842 2.046 -16.731 1.00 94.31 201 VAL A CA 1
ATOM 1625 C C . VAL A 1 201 ? 0.429 1.952 -15.258 1.00 94.31 201 VAL A C 1
ATOM 1627 O O . VAL A 1 201 ? -0.737 2.199 -14.947 1.00 94.31 201 VAL A O 1
ATOM 1630 N N . PRO A 1 202 ? 1.329 1.573 -14.336 1.00 93.19 202 PRO A N 1
ATOM 1631 C CA . PRO A 1 202 ? 1.015 1.562 -12.910 1.00 93.19 202 PRO A CA 1
ATOM 1632 C C . PRO A 1 202 ? 0.794 2.985 -12.374 1.00 93.19 202 PRO A C 1
ATOM 1634 O O . PRO A 1 202 ? 1.353 3.949 -12.894 1.00 93.19 202 PRO A O 1
ATOM 1637 N N . SER A 1 203 ? -0.000 3.123 -11.313 1.00 88.56 203 SER A N 1
ATOM 1638 C CA . SER A 1 203 ? -0.390 4.418 -10.745 1.00 88.56 203 SER A CA 1
ATOM 1639 C C . SER A 1 203 ? 0.639 5.017 -9.766 1.00 88.56 203 SER A C 1
ATOM 1641 O O . SER A 1 203 ? 0.259 5.842 -8.934 1.00 88.56 203 SER A O 1
ATOM 1643 N N . GLY A 1 204 ? 1.907 4.587 -9.785 1.00 75.50 204 GLY A N 1
ATOM 1644 C CA . GLY A 1 204 ? 2.976 5.276 -9.049 1.00 75.50 204 GLY A CA 1
ATOM 1645 C C . GLY A 1 204 ? 3.360 4.708 -7.671 1.00 75.50 204 GLY A C 1
ATOM 1646 O O . GLY A 1 204 ? 3.722 5.477 -6.779 1.00 75.50 204 GLY A O 1
ATOM 1647 N N . LYS A 1 205 ? 3.247 3.390 -7.418 1.00 77.06 205 LYS A N 1
ATOM 1648 C CA . LYS A 1 205 ? 3.790 2.813 -6.166 1.00 77.06 205 LYS A CA 1
ATOM 1649 C C . LYS A 1 205 ? 5.279 2.491 -6.357 1.00 77.06 205 LYS A C 1
ATOM 1651 O O . LYS A 1 205 ? 5.565 1.560 -7.111 1.00 77.06 205 LYS A O 1
ATOM 1656 N N . PRO A 1 206 ? 6.216 3.085 -5.585 1.00 75.25 206 PRO A N 1
ATOM 1657 C CA . PRO A 1 206 ? 7.650 3.036 -5.893 1.00 75.25 206 PRO A CA 1
ATOM 1658 C C . PRO A 1 206 ? 8.198 1.637 -6.207 1.00 75.25 206 PRO A C 1
ATOM 1660 O O . PRO A 1 206 ? 8.747 1.411 -7.278 1.00 75.25 206 PRO A O 1
ATOM 1663 N N . HIS A 1 207 ? 7.992 0.648 -5.330 1.00 74.19 207 HIS A N 1
ATOM 1664 C CA . HIS A 1 207 ? 8.501 -0.713 -5.565 1.00 74.19 207 HIS A CA 1
ATOM 1665 C C . HIS A 1 207 ? 7.864 -1.419 -6.768 1.00 74.19 207 HIS A C 1
ATOM 1667 O O . HIS A 1 207 ? 8.493 -2.266 -7.405 1.00 74.19 207 HIS A O 1
ATOM 1673 N N . PHE A 1 208 ? 6.598 -1.120 -7.049 1.00 82.88 208 PHE A N 1
ATOM 1674 C CA . PHE A 1 208 ? 5.892 -1.707 -8.178 1.00 82.88 208 PHE A CA 1
ATOM 1675 C C . PHE A 1 208 ? 6.375 -1.093 -9.493 1.00 82.88 208 PHE A C 1
ATOM 1677 O O . PHE A 1 208 ? 6.666 -1.832 -10.436 1.00 82.88 208 PHE A O 1
ATOM 1684 N N . ASP A 1 209 ? 6.567 0.224 -9.500 1.00 86.69 209 ASP A N 1
ATOM 1685 C CA . ASP A 1 209 ? 7.070 0.980 -10.641 1.00 86.69 209 ASP A CA 1
ATOM 1686 C C . ASP A 1 209 ? 8.489 0.549 -11.007 1.00 86.69 209 ASP A C 1
ATOM 1688 O O . ASP A 1 209 ? 8.781 0.388 -12.189 1.00 86.69 209 ASP A O 1
ATOM 1692 N N . THR A 1 210 ? 9.361 0.277 -10.022 1.00 89.25 210 THR A N 1
ATOM 1693 C CA . THR A 1 210 ? 10.719 -0.213 -10.305 1.00 89.25 210 THR A CA 1
ATOM 1694 C C . THR A 1 210 ? 10.668 -1.480 -11.152 1.00 89.25 210 THR A C 1
ATOM 1696 O O . THR A 1 210 ? 11.259 -1.522 -12.228 1.00 89.25 210 THR A O 1
ATOM 1699 N N . LEU A 1 211 ? 9.950 -2.517 -10.701 1.00 89.69 211 LEU A N 1
ATOM 1700 C CA . LEU A 1 211 ? 9.878 -3.793 -11.417 1.00 89.69 211 LEU A CA 1
ATOM 1701 C C . LEU A 1 211 ? 9.251 -3.619 -12.806 1.00 89.69 211 LEU A C 1
ATOM 1703 O O . LEU A 1 211 ? 9.753 -4.188 -13.778 1.00 89.69 211 LEU A O 1
ATOM 1707 N N . TYR A 1 212 ? 8.172 -2.836 -12.887 1.00 93.81 212 TYR A N 1
ATOM 1708 C CA . TYR A 1 212 ? 7.463 -2.562 -14.131 1.00 93.81 212 TYR A CA 1
ATOM 1709 C C . TYR A 1 212 ? 8.383 -1.880 -15.151 1.00 93.81 212 TYR A C 1
ATOM 1711 O O . TYR A 1 212 ? 8.661 -2.449 -16.207 1.00 93.81 212 TYR A O 1
ATOM 1719 N N . TRP A 1 213 ? 8.934 -0.712 -14.813 1.00 94.56 213 TRP A N 1
ATOM 1720 C CA . TRP A 1 213 ? 9.742 0.085 -15.734 1.00 94.56 213 TRP A CA 1
ATOM 1721 C C . TRP A 1 213 ? 11.074 -0.576 -16.075 1.00 94.56 213 TRP A C 1
ATOM 1723 O O . TRP A 1 213 ? 11.488 -0.526 -17.226 1.00 94.56 213 TRP A O 1
ATOM 1733 N N . THR A 1 214 ? 11.700 -1.302 -15.142 1.00 93.00 214 THR A N 1
ATOM 1734 C CA . THR A 1 214 ? 12.883 -2.128 -15.461 1.00 93.00 214 THR A CA 1
ATOM 1735 C C . THR A 1 214 ? 12.564 -3.159 -16.537 1.00 93.00 214 THR A C 1
ATOM 1737 O O . THR A 1 214 ? 13.359 -3.382 -17.450 1.00 93.00 214 THR A O 1
ATOM 1740 N N . SER A 1 215 ? 11.395 -3.793 -16.429 1.00 93.56 215 SER A N 1
ATOM 1741 C CA . SER A 1 215 ? 10.954 -4.811 -17.378 1.00 93.56 215 SER A CA 1
ATOM 1742 C C . SER A 1 215 ? 10.650 -4.197 -18.745 1.00 93.56 215 SER A C 1
ATOM 1744 O O . SER A 1 215 ? 11.077 -4.747 -19.758 1.00 93.56 215 SER A O 1
ATOM 1746 N N . VAL A 1 216 ? 9.988 -3.033 -18.779 1.00 95.94 216 VAL A N 1
ATOM 1747 C CA . VAL A 1 216 ? 9.758 -2.274 -20.020 1.00 95.94 216 VAL A CA 1
ATOM 1748 C C . VAL A 1 216 ? 11.088 -1.892 -20.671 1.00 95.94 216 VAL A C 1
ATOM 1750 O O . VAL A 1 216 ? 11.293 -2.223 -21.837 1.00 95.94 216 VAL A O 1
ATOM 1753 N N . SER A 1 217 ? 12.018 -1.286 -19.926 1.00 95.94 217 SER A N 1
ATOM 1754 C CA . SER A 1 217 ? 13.336 -0.881 -20.433 1.00 95.94 217 SER A CA 1
ATOM 1755 C C . SER A 1 217 ? 14.135 -2.066 -20.974 1.00 95.94 217 SER A C 1
ATOM 1757 O O . SER A 1 217 ? 14.709 -1.988 -22.059 1.00 95.94 217 SER A O 1
ATOM 1759 N N . GLN A 1 218 ? 14.143 -3.200 -20.266 1.00 94.88 218 GLN A N 1
ATOM 1760 C CA . GLN A 1 218 ? 14.856 -4.398 -20.709 1.00 94.88 218 GLN A CA 1
ATOM 1761 C C . GLN A 1 218 ? 14.279 -4.959 -22.014 1.00 94.88 218 GLN A C 1
ATOM 1763 O O . GLN A 1 218 ? 15.038 -5.283 -22.928 1.00 94.88 218 GLN A O 1
ATOM 1768 N N . ALA A 1 219 ? 12.953 -5.058 -22.123 1.00 94.38 219 ALA A N 1
ATOM 1769 C CA . ALA A 1 219 ? 12.298 -5.533 -23.339 1.00 94.38 219 ALA A CA 1
ATOM 1770 C C . ALA A 1 219 ? 12.461 -4.555 -24.513 1.00 94.38 219 ALA A C 1
ATOM 1772 O O . ALA A 1 219 ? 12.723 -4.996 -25.632 1.00 94.38 219 ALA A O 1
ATOM 1773 N N . ALA A 1 220 ? 12.350 -3.247 -24.266 1.00 96.38 220 ALA A N 1
ATOM 1774 C CA . ALA A 1 220 ? 12.570 -2.211 -25.271 1.00 96.38 220 ALA A CA 1
ATOM 1775 C C . ALA A 1 220 ? 14.007 -2.254 -25.803 1.00 96.38 220 ALA A C 1
ATOM 1777 O O . ALA A 1 220 ? 14.213 -2.267 -27.016 1.00 96.38 220 ALA A O 1
ATOM 1778 N N . PHE A 1 221 ? 14.990 -2.401 -24.909 1.00 95.62 221 PHE A N 1
ATOM 1779 C CA . PHE A 1 221 ? 16.392 -2.559 -25.285 1.00 95.62 221 PHE A CA 1
ATOM 1780 C C . PHE A 1 221 ? 16.619 -3.801 -26.161 1.00 95.62 221 PHE A C 1
ATOM 1782 O O . PHE A 1 221 ? 17.215 -3.701 -27.230 1.00 95.62 221 PHE A O 1
ATOM 1789 N N . GLN A 1 222 ? 16.075 -4.960 -25.766 1.00 93.81 222 GLN A N 1
ATOM 1790 C CA . GLN A 1 222 ? 16.165 -6.203 -26.550 1.00 93.81 222 GLN A CA 1
ATOM 1791 C C . GLN A 1 222 ? 15.512 -6.090 -27.934 1.00 93.81 222 GLN A C 1
ATOM 1793 O O . GLN A 1 222 ? 15.990 -6.690 -28.894 1.00 93.81 222 GLN A O 1
ATOM 1798 N N . LYS A 1 223 ? 14.424 -5.324 -28.043 1.00 94.81 223 LYS A N 1
ATOM 1799 C CA . LYS A 1 223 ? 13.707 -5.065 -29.299 1.00 94.81 223 LYS A CA 1
ATOM 1800 C C . LYS A 1 223 ? 14.305 -3.918 -30.120 1.00 94.81 223 LYS A C 1
ATOM 1802 O O . LYS A 1 223 ? 13.799 -3.653 -31.205 1.00 94.81 223 LYS A O 1
ATOM 1807 N N . LYS A 1 224 ? 15.352 -3.246 -29.622 1.00 95.81 224 LYS A N 1
ATOM 1808 C CA . LYS A 1 224 ? 15.923 -2.017 -30.201 1.00 95.81 224 LYS A CA 1
ATOM 1809 C C . LYS A 1 224 ? 14.880 -0.894 -30.388 1.00 95.81 224 LYS A C 1
ATOM 1811 O O . LYS A 1 224 ? 15.002 -0.077 -31.296 1.00 95.81 224 LYS A O 1
ATOM 1816 N N . ASP A 1 225 ? 13.862 -0.847 -29.525 1.00 95.88 225 ASP A N 1
ATOM 1817 C CA . ASP A 1 225 ? 12.797 0.166 -29.518 1.00 95.88 225 ASP A CA 1
ATOM 1818 C C . ASP A 1 225 ? 13.256 1.389 -28.707 1.00 95.88 225 ASP A C 1
ATOM 1820 O O . ASP A 1 225 ? 13.107 1.444 -27.484 1.00 95.88 225 ASP A O 1
ATOM 1824 N N . VAL A 1 226 ? 13.889 2.339 -29.403 1.00 96.19 226 VAL A N 1
ATOM 1825 C CA . VAL A 1 226 ? 14.511 3.534 -28.806 1.00 96.19 226 VAL A CA 1
ATOM 1826 C C . VAL A 1 226 ? 13.481 4.411 -28.096 1.00 96.19 226 VAL A C 1
ATOM 1828 O O . VAL A 1 226 ? 13.723 4.830 -26.969 1.00 96.19 226 VAL A O 1
ATOM 1831 N N . GLU A 1 227 ? 12.330 4.646 -28.725 1.00 95.62 227 GLU A N 1
ATOM 1832 C CA . GLU A 1 227 ? 11.272 5.516 -28.203 1.00 95.62 227 GLU A CA 1
ATOM 1833 C C . GLU A 1 227 ? 10.704 4.976 -26.886 1.00 95.62 227 GLU A C 1
ATOM 1835 O O . GLU A 1 227 ? 10.586 5.701 -25.900 1.00 95.62 227 GLU A O 1
ATOM 1840 N N . THR A 1 228 ? 10.425 3.672 -26.826 1.0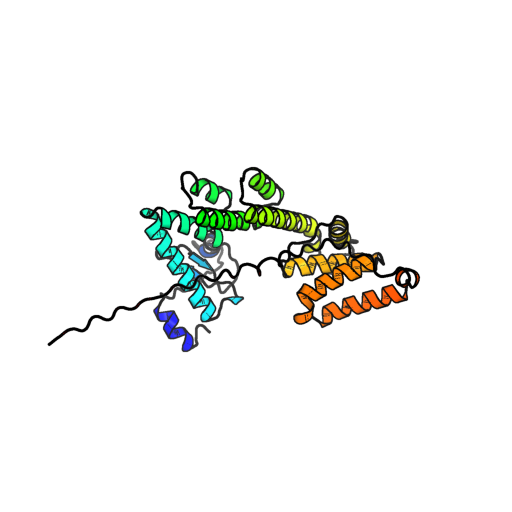0 96.69 228 THR A N 1
ATOM 1841 C CA . THR A 1 228 ? 9.909 3.051 -25.599 1.00 96.69 228 THR A CA 1
ATOM 1842 C C . THR A 1 228 ? 10.953 3.022 -24.492 1.00 96.69 228 THR A C 1
ATOM 1844 O O . THR A 1 228 ? 10.609 3.196 -23.323 1.00 96.69 228 THR A O 1
ATOM 1847 N N . LEU A 1 229 ? 12.225 2.794 -24.836 1.00 97.38 229 LEU A N 1
ATOM 1848 C CA . LEU A 1 229 ? 13.302 2.827 -23.851 1.00 97.38 229 LEU A CA 1
ATOM 1849 C C . LEU A 1 229 ? 13.477 4.235 -23.270 1.00 97.38 229 LEU A C 1
ATOM 1851 O O . LEU A 1 229 ? 13.659 4.366 -22.064 1.00 97.38 229 LEU A O 1
ATOM 1855 N N . GLU A 1 230 ? 13.392 5.268 -24.105 1.00 96.69 230 GLU A N 1
ATOM 1856 C CA . GLU A 1 230 ? 13.452 6.670 -23.685 1.00 96.69 230 GLU A CA 1
ATOM 1857 C C . GLU A 1 230 ? 12.273 7.032 -22.769 1.00 96.69 230 GLU A C 1
ATOM 1859 O O . GLU A 1 230 ? 12.494 7.498 -21.652 1.00 96.69 230 GLU A O 1
ATOM 1864 N N . ALA A 1 231 ? 11.041 6.679 -23.154 1.00 96.06 231 ALA A N 1
ATOM 1865 C CA . ALA A 1 231 ? 9.858 6.900 -22.320 1.00 96.06 231 ALA A CA 1
ATOM 1866 C C . ALA A 1 231 ? 9.939 6.176 -20.962 1.00 96.06 231 ALA A C 1
ATOM 1868 O O . ALA A 1 231 ? 9.617 6.753 -19.922 1.00 96.06 231 ALA A O 1
ATOM 1869 N N . ALA A 1 232 ? 10.397 4.920 -20.938 1.00 96.00 232 ALA A N 1
ATOM 1870 C CA . ALA A 1 232 ? 10.585 4.181 -19.689 1.00 96.00 232 ALA A CA 1
ATOM 1871 C C . ALA A 1 232 ? 11.700 4.785 -18.820 1.00 96.00 232 ALA A C 1
ATOM 1873 O O . ALA A 1 232 ? 11.607 4.780 -17.591 1.00 96.00 232 ALA A O 1
ATOM 1874 N N . LEU A 1 233 ? 12.748 5.329 -19.440 1.00 96.06 233 LEU A N 1
ATOM 1875 C CA . LEU A 1 233 ? 13.850 5.975 -18.739 1.00 96.06 233 LEU A CA 1
ATOM 1876 C C . LEU A 1 233 ? 13.424 7.279 -18.060 1.00 96.06 233 LEU A C 1
ATOM 1878 O O . LEU A 1 233 ? 13.859 7.533 -16.939 1.00 96.06 233 LEU A O 1
ATOM 1882 N N . ASP A 1 234 ? 12.537 8.060 -18.673 1.00 95.38 234 ASP A N 1
ATOM 1883 C CA . ASP A 1 234 ? 11.972 9.258 -18.041 1.00 95.38 234 ASP A CA 1
ATOM 1884 C C . ASP A 1 234 ? 11.185 8.914 -16.773 1.00 95.38 234 ASP A C 1
ATOM 1886 O O . ASP A 1 234 ? 11.337 9.568 -15.738 1.00 95.38 234 ASP A O 1
ATOM 1890 N N . GLN A 1 235 ? 10.432 7.813 -16.805 1.00 94.38 235 GLN A N 1
ATOM 1891 C CA . GLN A 1 235 ? 9.721 7.299 -15.633 1.00 94.38 235 GLN A CA 1
ATOM 1892 C C . GLN A 1 235 ? 10.694 6.822 -14.543 1.00 94.38 235 GLN A C 1
ATOM 1894 O O . GLN A 1 235 ? 10.517 7.129 -13.362 1.00 94.38 235 GLN A O 1
ATOM 1899 N N . LEU A 1 236 ? 11.776 6.131 -14.923 1.00 92.62 236 LEU A N 1
ATOM 1900 C CA . LEU A 1 236 ? 12.826 5.718 -13.985 1.00 92.62 236 LEU A CA 1
ATOM 1901 C C . LEU A 1 236 ? 13.577 6.908 -13.375 1.00 92.62 236 LEU A C 1
ATOM 1903 O O . LEU A 1 236 ? 13.891 6.877 -12.185 1.00 92.62 236 LEU A O 1
ATOM 1907 N N . ARG A 1 237 ? 13.848 7.964 -14.151 1.00 94.25 237 ARG A N 1
ATOM 1908 C CA . ARG A 1 237 ? 14.460 9.208 -13.658 1.00 94.25 237 ARG A CA 1
ATOM 1909 C C . ARG A 1 237 ? 13.561 9.898 -12.644 1.00 94.25 237 ARG A C 1
ATOM 1911 O O . ARG A 1 237 ? 14.040 10.252 -11.568 1.00 94.25 237 ARG A O 1
ATOM 1918 N N . ALA A 1 238 ? 12.276 10.047 -12.963 1.00 91.94 238 ALA A N 1
ATOM 1919 C CA . ALA A 1 238 ? 11.307 10.681 -12.076 1.00 91.94 238 ALA A CA 1
ATOM 1920 C C . ALA A 1 238 ? 11.194 9.937 -10.736 1.00 91.94 238 ALA A C 1
ATOM 1922 O O . ALA A 1 238 ? 11.220 10.562 -9.676 1.00 91.94 238 ALA A O 1
ATOM 1923 N N . ALA A 1 239 ? 11.141 8.602 -10.773 1.00 87.81 239 ALA A N 1
ATOM 1924 C CA . ALA A 1 239 ? 10.964 7.789 -9.574 1.00 87.81 239 ALA A CA 1
ATOM 1925 C C . ALA A 1 239 ? 12.265 7.539 -8.781 1.00 87.81 239 ALA A C 1
ATOM 1927 O O . ALA A 1 239 ? 12.232 7.487 -7.550 1.00 87.81 239 ALA A O 1
ATOM 1928 N N . PHE A 1 240 ? 13.414 7.384 -9.452 1.00 88.69 240 PHE A N 1
ATOM 1929 C CA . PHE A 1 240 ? 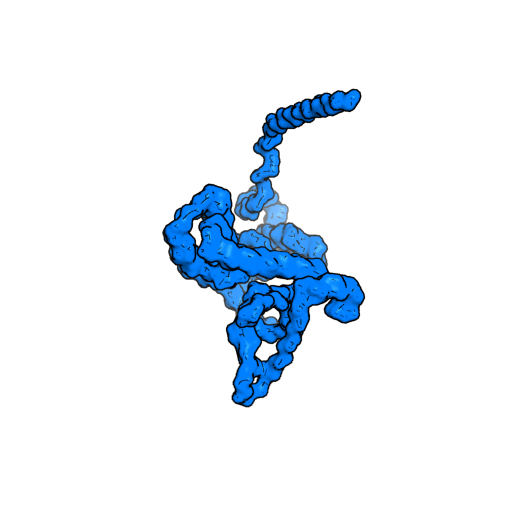14.655 6.887 -8.830 1.00 88.69 240 PHE A CA 1
ATOM 1930 C C . PHE A 1 240 ? 15.904 7.723 -9.104 1.00 88.69 240 PHE A C 1
ATOM 1932 O O . PHE A 1 240 ? 16.973 7.383 -8.600 1.00 88.69 240 PHE A O 1
ATOM 1939 N N . GLY A 1 241 ? 15.818 8.827 -9.849 1.00 89.69 241 GLY A N 1
ATOM 1940 C CA . GLY A 1 241 ? 16.991 9.632 -10.206 1.00 89.69 241 GLY A CA 1
ATOM 1941 C C . GLY A 1 241 ? 17.780 10.138 -8.993 1.00 89.69 241 GLY A C 1
ATOM 1942 O O . GLY A 1 241 ? 19.007 10.176 -9.028 1.00 89.69 241 GLY A O 1
ATOM 1943 N N . LYS A 1 242 ? 17.087 10.455 -7.890 1.00 91.88 242 LYS A N 1
ATOM 1944 C CA . LYS A 1 242 ? 17.714 10.899 -6.633 1.00 91.88 242 LYS A CA 1
ATOM 1945 C C . LYS A 1 242 ? 18.204 9.740 -5.762 1.00 91.88 242 LYS A C 1
ATOM 1947 O O . LYS A 1 242 ? 19.248 9.850 -5.130 1.00 91.88 242 LYS A O 1
ATOM 1952 N N . THR A 1 243 ? 17.453 8.642 -5.710 1.00 90.25 243 THR A N 1
ATOM 1953 C CA . THR A 1 243 ? 17.702 7.530 -4.777 1.00 90.25 243 THR A CA 1
ATOM 1954 C C . THR A 1 243 ? 18.642 6.469 -5.342 1.00 90.25 243 THR A C 1
ATOM 1956 O O . THR A 1 243 ? 19.331 5.799 -4.578 1.00 90.25 243 THR A O 1
ATOM 1959 N N . ASN A 1 244 ? 18.707 6.312 -6.667 1.00 90.75 244 ASN A N 1
ATOM 1960 C CA . ASN A 1 244 ? 19.573 5.342 -7.331 1.00 90.75 244 ASN A CA 1
ATOM 1961 C C . ASN A 1 244 ? 20.114 5.852 -8.688 1.00 90.75 244 ASN A C 1
ATOM 1963 O O . ASN A 1 244 ? 19.817 5.285 -9.746 1.00 90.75 244 ASN A O 1
ATOM 1967 N N . PRO A 1 245 ? 20.951 6.906 -8.684 1.00 93.12 245 PRO A N 1
ATOM 1968 C CA . PRO A 1 245 ? 21.448 7.528 -9.913 1.00 93.12 245 PRO A CA 1
ATOM 1969 C C . PRO A 1 245 ? 22.337 6.596 -10.747 1.00 93.12 245 PRO A C 1
ATOM 1971 O O . PRO A 1 245 ? 22.299 6.645 -11.973 1.00 93.12 245 PRO A O 1
ATOM 1974 N N . LYS A 1 246 ? 23.129 5.718 -10.111 1.00 94.75 246 LYS A N 1
ATOM 1975 C CA . LYS A 1 246 ? 24.006 4.768 -10.824 1.00 94.75 246 LYS A CA 1
ATOM 1976 C C . LYS A 1 246 ? 23.204 3.815 -11.707 1.00 94.75 246 LYS A C 1
ATOM 1978 O O . LYS A 1 246 ? 23.605 3.522 -12.829 1.00 94.75 246 LYS A O 1
ATOM 1983 N N . TRP A 1 247 ? 22.067 3.347 -11.204 1.00 92.25 247 TRP A N 1
ATOM 1984 C CA . TRP A 1 247 ? 21.210 2.429 -11.936 1.00 92.25 247 TRP A CA 1
ATOM 1985 C C . TRP A 1 247 ? 20.532 3.094 -13.140 1.00 92.25 247 TRP A C 1
ATOM 1987 O O . TRP A 1 247 ? 20.524 2.518 -14.227 1.00 92.25 247 TRP A O 1
ATOM 1997 N N . VAL A 1 248 ? 20.046 4.329 -12.977 1.00 95.38 248 VAL A N 1
ATOM 1998 C CA . VAL A 1 248 ? 19.483 5.131 -14.078 1.00 95.38 248 VAL A CA 1
ATOM 1999 C C . VAL A 1 248 ? 20.538 5.403 -15.158 1.00 95.38 248 VAL A C 1
ATOM 2001 O O . VAL A 1 248 ? 20.271 5.167 -16.336 1.00 95.38 248 VAL A O 1
ATOM 2004 N N . LYS A 1 249 ? 21.769 5.768 -14.768 1.00 96.44 249 LYS A N 1
ATOM 2005 C CA . LYS A 1 249 ? 22.899 5.955 -15.698 1.00 96.44 249 LYS A CA 1
ATOM 2006 C C . LYS A 1 249 ? 23.209 4.706 -16.529 1.00 96.44 249 LYS A C 1
ATOM 2008 O O . LYS A 1 249 ? 23.542 4.809 -17.705 1.00 96.44 249 LYS A O 1
ATOM 2013 N N . GLY A 1 250 ? 23.059 3.513 -15.949 1.00 96.69 250 GLY A N 1
ATOM 2014 C CA . GLY A 1 250 ? 23.228 2.257 -16.685 1.00 96.69 250 GLY A CA 1
ATOM 2015 C C . GLY A 1 250 ? 22.223 2.082 -17.831 1.00 96.69 250 GLY A C 1
ATOM 2016 O O . GLY A 1 250 ? 22.558 1.503 -18.864 1.00 96.69 250 GLY A O 1
ATOM 2017 N N . TRP A 1 251 ? 20.998 2.594 -17.682 1.00 97.25 251 TRP A N 1
ATOM 2018 C CA . TRP A 1 251 ? 20.000 2.601 -18.756 1.00 97.25 251 TRP A CA 1
ATOM 2019 C C . TRP A 1 251 ? 20.221 3.726 -19.769 1.00 97.25 251 TRP A C 1
ATOM 2021 O O . TRP A 1 251 ? 20.020 3.498 -20.961 1.00 97.25 251 TRP A O 1
ATOM 2031 N N . GLU A 1 252 ? 20.682 4.897 -19.325 1.00 97.25 252 GLU A N 1
ATOM 2032 C CA . GLU A 1 252 ? 21.092 6.002 -20.207 1.00 97.25 252 GLU A CA 1
ATOM 2033 C C . GLU A 1 252 ? 22.176 5.565 -21.188 1.00 97.25 252 GLU A C 1
ATOM 2035 O O . GLU A 1 252 ? 22.065 5.803 -22.390 1.00 97.25 252 GLU A O 1
ATOM 2040 N N . GLU A 1 253 ? 23.185 4.852 -20.691 1.00 97.75 253 GLU A N 1
ATOM 2041 C CA . GLU A 1 253 ? 24.266 4.335 -21.521 1.00 97.75 253 GLU A CA 1
ATOM 2042 C C . GLU A 1 253 ? 23.757 3.320 -22.554 1.00 97.75 253 GLU A C 1
ATOM 2044 O O . GLU A 1 253 ? 24.100 3.392 -23.734 1.00 97.75 253 GLU A O 1
ATOM 2049 N N . LYS A 1 254 ? 22.852 2.419 -22.155 1.00 97.12 254 LYS A N 1
ATOM 2050 C CA . LYS A 1 254 ? 22.198 1.484 -23.085 1.00 97.12 254 LYS A CA 1
ATOM 2051 C C . LYS A 1 254 ? 21.401 2.205 -24.175 1.00 97.12 254 LYS A C 1
ATOM 2053 O O . LYS A 1 254 ? 21.454 1.796 -25.335 1.00 97.12 254 LYS A O 1
ATOM 2058 N N . LEU A 1 255 ? 20.674 3.267 -23.823 1.00 97.19 255 LEU A N 1
ATOM 2059 C CA . LEU A 1 255 ? 19.943 4.091 -24.787 1.00 97.19 255 LEU A CA 1
ATOM 2060 C C . LEU A 1 255 ? 20.906 4.794 -25.754 1.00 97.19 255 LEU A C 1
ATOM 2062 O O . LEU A 1 255 ? 20.669 4.784 -26.962 1.00 97.19 255 LEU A O 1
ATOM 2066 N N . ARG A 1 256 ? 22.014 5.347 -25.242 1.00 97.19 256 ARG A N 1
ATOM 2067 C CA . ARG A 1 256 ? 23.071 5.977 -26.048 1.00 97.19 256 ARG A CA 1
ATOM 2068 C C . ARG A 1 256 ? 23.645 5.003 -27.076 1.00 97.19 256 ARG A C 1
ATOM 2070 O O . ARG A 1 256 ? 23.694 5.333 -28.260 1.00 97.19 256 ARG A O 1
ATOM 2077 N N . LEU A 1 257 ? 24.008 3.793 -26.646 1.00 96.50 257 LEU A N 1
ATOM 2078 C CA . LEU A 1 257 ? 24.530 2.742 -27.526 1.00 96.50 257 LEU A CA 1
ATOM 2079 C C . LEU A 1 257 ? 23.515 2.336 -28.606 1.00 96.50 257 LEU A C 1
ATOM 2081 O O . LEU A 1 257 ? 23.883 2.192 -29.769 1.00 96.50 257 LEU A O 1
ATOM 2085 N N . LEU A 1 258 ? 22.227 2.211 -28.263 1.00 96.00 258 LEU A N 1
ATOM 2086 C CA . LEU A 1 258 ? 21.189 1.917 -29.258 1.00 96.00 258 LEU A CA 1
ATOM 2087 C C . LEU A 1 258 ? 21.010 3.038 -30.286 1.00 96.00 258 LEU A C 1
ATOM 2089 O O . LEU A 1 258 ? 20.856 2.745 -31.471 1.00 96.00 258 LEU A O 1
ATOM 2093 N N . LYS A 1 259 ? 21.046 4.307 -29.858 1.00 95.50 259 LYS A N 1
ATOM 2094 C CA . LYS A 1 259 ? 20.970 5.460 -30.772 1.00 95.50 259 LYS A CA 1
ATOM 2095 C C . LYS A 1 259 ? 22.166 5.485 -31.735 1.00 95.50 259 LYS A C 1
ATOM 2097 O O . LYS A 1 259 ? 21.976 5.759 -32.916 1.00 95.50 259 LYS A O 1
ATOM 2102 N N . GLN A 1 260 ? 23.364 5.121 -31.269 1.00 95.75 260 GLN A N 1
ATOM 2103 C CA . GLN A 1 260 ? 24.559 4.995 -32.119 1.00 95.75 260 GLN A CA 1
ATOM 2104 C C . GLN A 1 260 ? 24.449 3.857 -33.140 1.00 95.75 260 GLN A C 1
ATOM 2106 O O . GLN A 1 260 ? 24.850 4.024 -34.288 1.00 95.75 260 GLN A O 1
ATOM 2111 N N . GLN A 1 261 ? 23.878 2.716 -32.747 1.00 95.19 261 GLN A N 1
ATOM 2112 C CA . GLN A 1 261 ? 23.684 1.573 -33.645 1.00 95.19 261 GLN A CA 1
ATOM 2113 C C . GLN A 1 261 ? 22.580 1.802 -34.690 1.00 95.19 261 GLN A C 1
ATOM 2115 O O . GLN A 1 261 ? 22.599 1.162 -35.737 1.00 95.19 261 GLN A O 1
ATOM 2120 N N . ASN A 1 262 ? 21.630 2.707 -34.427 1.00 91.88 262 ASN A N 1
ATOM 2121 C CA . ASN A 1 262 ? 20.482 2.991 -35.293 1.00 91.88 262 ASN A CA 1
ATOM 2122 C C . ASN A 1 262 ? 20.385 4.492 -35.655 1.00 91.88 262 ASN A C 1
ATOM 2124 O O . ASN A 1 262 ? 19.415 5.161 -35.276 1.00 91.88 262 ASN A O 1
ATOM 2128 N N . PRO A 1 263 ? 21.334 5.046 -36.435 1.00 84.31 263 PRO A N 1
ATOM 2129 C CA . PRO A 1 263 ? 21.393 6.483 -36.729 1.00 84.31 263 PRO A CA 1
ATOM 2130 C C . PRO A 1 263 ? 20.170 7.007 -37.502 1.00 84.31 263 PRO A C 1
ATOM 2132 O O . PRO A 1 263 ? 19.826 8.183 -37.393 1.00 84.31 263 PRO A O 1
ATOM 2135 N N . ALA A 1 264 ? 19.465 6.140 -38.239 1.00 84.94 264 ALA A N 1
ATOM 2136 C CA . ALA A 1 264 ? 18.231 6.487 -38.949 1.00 84.94 264 ALA A CA 1
ATOM 2137 C C . ALA A 1 264 ? 17.094 6.934 -38.008 1.00 84.94 264 ALA A C 1
ATOM 2139 O O . ALA A 1 264 ? 16.256 7.744 -38.397 1.00 84.94 264 ALA A O 1
ATOM 2140 N N . VAL A 1 265 ? 17.081 6.450 -36.761 1.00 78.38 265 VAL A N 1
ATOM 2141 C CA . VAL A 1 265 ? 16.070 6.827 -35.759 1.00 78.38 265 VAL A CA 1
ATOM 2142 C C . VAL A 1 265 ? 16.335 8.233 -35.215 1.00 78.38 265 VAL A C 1
ATOM 2144 O O . VAL A 1 265 ? 15.391 8.956 -34.929 1.00 78.38 265 VAL A O 1
ATOM 2147 N N . SER A 1 266 ? 17.599 8.671 -35.166 1.00 68.81 266 SER A N 1
ATOM 2148 C CA . SER A 1 266 ? 17.977 10.006 -34.676 1.00 68.81 266 SER A CA 1
ATOM 2149 C C . SER A 1 266 ? 17.590 11.153 -35.620 1.00 68.81 266 SER A C 1
ATOM 2151 O O . SER A 1 266 ? 17.650 12.309 -35.209 1.00 68.81 266 SER A O 1
ATOM 2153 N N . LYS A 1 267 ? 17.242 10.860 -36.882 1.00 76.31 267 LYS A N 1
ATOM 2154 C CA . LYS A 1 267 ? 16.870 11.875 -37.886 1.00 76.31 267 LYS A CA 1
ATOM 2155 C C . LYS A 1 267 ? 15.372 12.168 -37.934 1.00 76.31 267 LYS A C 1
ATOM 2157 O O . LYS A 1 267 ? 14.980 13.194 -38.483 1.00 76.31 267 LYS A O 1
ATOM 2162 N N . LYS A 1 268 ? 14.532 11.294 -37.373 1.00 69.44 268 LYS A N 1
ATOM 2163 C CA . LYS A 1 268 ? 13.134 11.640 -37.114 1.00 69.44 268 LYS A CA 1
ATOM 2164 C C . LYS A 1 268 ? 13.159 12.554 -35.891 1.00 69.44 268 LYS A C 1
ATOM 2166 O O . LYS A 1 268 ? 13.618 12.125 -34.837 1.00 69.44 268 LYS A O 1
ATOM 2171 N N . GLY A 1 269 ? 12.780 13.821 -36.069 1.00 64.88 269 GLY A N 1
ATOM 2172 C CA . GLY A 1 269 ? 12.710 14.806 -34.984 1.00 64.88 269 GLY A CA 1
ATOM 2173 C C . GLY A 1 269 ? 11.932 14.272 -33.772 1.00 64.88 269 GLY A C 1
ATOM 2174 O O . GLY A 1 269 ? 11.243 13.257 -33.905 1.00 64.88 269 GLY A O 1
ATOM 2175 N N . PRO A 1 270 ? 12.059 14.913 -32.594 1.00 56.75 270 PRO A N 1
ATOM 2176 C CA . PRO A 1 270 ? 11.472 14.412 -31.354 1.00 56.75 270 PRO A CA 1
ATOM 2177 C C . PRO A 1 270 ? 10.014 13.998 -31.600 1.00 56.75 270 PRO A C 1
ATOM 2179 O O . PRO A 1 270 ? 9.261 14.800 -32.163 1.00 56.75 270 PRO A O 1
ATOM 2182 N N . PRO A 1 271 ? 9.624 12.750 -31.266 1.00 54.03 271 PRO A N 1
ATOM 2183 C CA . PRO A 1 271 ? 8.253 12.314 -31.461 1.00 54.03 271 PRO A CA 1
ATOM 2184 C C . PRO A 1 271 ? 7.350 13.310 -30.741 1.00 54.03 271 PRO A C 1
ATOM 2186 O O . PRO A 1 271 ? 7.591 13.644 -29.579 1.00 54.03 271 PRO A O 1
ATOM 2189 N N . SER A 1 272 ? 6.350 13.829 -31.458 1.00 52.50 272 SER A N 1
ATOM 2190 C CA . SER A 1 272 ? 5.293 14.644 -30.860 1.00 52.50 272 SER A CA 1
ATOM 2191 C C . SER A 1 272 ? 4.777 13.873 -29.649 1.00 52.50 272 SER A C 1
ATOM 2193 O O . SER A 1 272 ? 4.327 12.734 -29.794 1.00 52.50 272 SER A O 1
ATOM 2195 N N . SER A 1 273 ? 4.980 14.428 -28.452 1.00 46.31 273 SER A N 1
ATOM 2196 C CA . SER A 1 273 ? 4.855 13.713 -27.187 1.00 46.31 273 SER A CA 1
ATOM 2197 C C . SER A 1 273 ? 3.392 13.451 -26.834 1.00 46.31 273 SER A C 1
ATOM 2199 O O . SER A 1 273 ? 2.875 13.940 -25.837 1.00 46.31 273 SER A O 1
ATOM 2201 N N . ASN A 1 274 ? 2.732 12.572 -27.586 1.00 47.84 274 ASN A N 1
ATOM 2202 C CA . ASN A 1 274 ? 1.485 11.922 -27.183 1.00 47.84 274 ASN A CA 1
ATOM 2203 C C . ASN A 1 274 ? 1.771 10.821 -26.150 1.00 47.84 274 ASN A C 1
ATOM 2205 O O . ASN A 1 274 ? 1.239 9.714 -26.212 1.00 47.84 274 ASN A O 1
ATOM 2209 N N . ASN A 1 275 ? 2.651 11.122 -25.195 1.00 50.50 275 ASN A N 1
ATOM 2210 C CA . ASN A 1 275 ? 2.851 10.290 -24.029 1.00 50.50 275 ASN A CA 1
ATOM 2211 C C . ASN A 1 275 ? 1.536 10.368 -23.238 1.00 50.50 275 ASN A C 1
ATOM 2213 O O . ASN A 1 275 ? 1.093 11.488 -22.959 1.00 50.50 275 ASN A O 1
ATOM 2217 N N . PRO A 1 276 ? 0.890 9.247 -22.874 1.00 46.16 276 PRO A N 1
ATOM 2218 C CA . PRO A 1 276 ? -0.225 9.267 -21.939 1.00 46.16 276 PRO A CA 1
ATOM 2219 C C . PRO A 1 276 ? 0.319 9.722 -20.582 1.00 46.16 276 PRO A C 1
ATOM 2221 O O . PRO A 1 276 ? 0.715 8.924 -19.733 1.00 46.16 276 PRO A O 1
ATOM 2224 N N . SER A 1 277 ? 0.411 11.040 -20.414 1.00 43.56 277 SER A N 1
ATOM 2225 C CA . SER A 1 277 ? 0.788 11.716 -19.188 1.00 43.56 277 SER A CA 1
ATOM 2226 C C . SER A 1 277 ? -0.345 11.507 -18.192 1.00 43.56 277 SER A C 1
ATOM 2228 O O . SER A 1 277 ? -1.196 12.368 -17.985 1.00 43.56 277 SER A O 1
ATOM 2230 N N . ASN A 1 278 ? -0.376 10.328 -17.575 1.00 45.47 278 ASN A N 1
ATOM 2231 C CA . ASN A 1 278 ? -1.063 10.127 -16.311 1.00 45.47 278 ASN A CA 1
ATOM 2232 C C . ASN A 1 278 ? -0.241 10.851 -15.246 1.00 45.47 278 ASN A C 1
ATOM 2234 O O . ASN A 1 278 ? 0.521 10.241 -14.500 1.00 45.47 278 ASN A O 1
ATOM 2238 N N . ASN A 1 279 ? -0.371 12.174 -15.219 1.00 39.97 279 ASN A N 1
ATOM 2239 C CA . ASN A 1 279 ? 0.154 13.025 -14.169 1.00 39.97 279 ASN A CA 1
ATOM 2240 C C . ASN A 1 279 ? -1.007 13.400 -13.230 1.00 39.97 279 ASN A C 1
ATOM 2242 O O . ASN A 1 279 ? -1.657 14.424 -13.446 1.00 39.97 279 ASN A O 1
ATOM 2246 N N . PRO A 1 280 ? -1.335 12.591 -12.205 1.00 41.16 280 PRO A N 1
ATOM 2247 C CA . PRO A 1 280 ? -2.396 12.911 -11.260 1.00 41.16 280 PRO A CA 1
ATOM 2248 C C . PRO A 1 280 ? -1.864 13.863 -10.180 1.00 41.16 280 PRO A C 1
ATOM 2250 O O . PRO A 1 280 ? -1.774 13.497 -9.013 1.00 41.16 280 PRO A O 1
ATOM 2253 N N . SER A 1 281 ? -1.440 15.069 -10.560 1.00 41.84 281 SER A N 1
ATOM 2254 C CA . SER A 1 281 ? -1.177 16.175 -9.625 1.00 41.84 281 SER A CA 1
ATOM 2255 C C . SER A 1 281 ? -0.674 17.404 -10.368 1.00 41.84 281 SER A C 1
ATOM 2257 O O . SER A 1 281 ? 0.526 17.596 -10.525 1.00 41.84 281 SER A O 1
ATOM 2259 N N . LYS A 1 282 ? -1.611 18.235 -10.824 1.00 38.44 282 LYS A N 1
ATOM 2260 C CA . LYS A 1 282 ? -1.442 19.681 -11.039 1.00 38.44 282 LYS A CA 1
ATOM 2261 C C . LYS A 1 282 ? -2.835 20.276 -11.274 1.00 38.44 282 LYS A C 1
ATOM 2263 O O . LYS A 1 282 ? -3.216 20.536 -12.401 1.00 38.44 282 LYS A O 1
ATOM 2268 N N . ASN A 1 283 ? -3.628 20.373 -10.209 1.00 40.06 283 ASN A N 1
ATOM 2269 C CA . ASN A 1 283 ? -4.795 21.257 -10.146 1.00 40.06 283 ASN A CA 1
ATOM 2270 C C . ASN A 1 283 ? -5.173 21.488 -8.679 1.00 40.06 283 ASN A C 1
ATOM 2272 O O . ASN A 1 283 ? -6.004 20.779 -8.119 1.00 40.06 283 ASN A O 1
ATOM 2276 N N . SER A 1 284 ? -4.509 22.463 -8.057 1.00 41.84 284 SER A N 1
ATOM 2277 C CA . SER A 1 284 ? -4.985 23.157 -6.855 1.00 41.84 284 SER A CA 1
ATOM 2278 C C . SER A 1 284 ? -4.092 24.371 -6.579 1.00 41.84 284 SER A C 1
ATOM 2280 O O . SER A 1 284 ? -3.241 24.338 -5.692 1.00 41.84 284 SER A O 1
ATOM 2282 N N . SER A 1 285 ? -4.252 25.430 -7.366 1.00 42.53 285 SER A N 1
ATOM 2283 C CA . SER A 1 285 ? -3.790 26.771 -6.994 1.00 42.53 285 SER A CA 1
ATOM 2284 C C . SER A 1 285 ? -4.526 27.814 -7.829 1.00 42.53 285 SER A C 1
ATOM 2286 O O . SER A 1 285 ? -3.932 28.420 -8.707 1.00 42.53 285 SER A O 1
ATOM 2288 N N . GLU A 1 286 ? -5.827 27.968 -7.594 1.00 42.38 286 GLU A N 1
ATOM 2289 C CA . GLU A 1 286 ? -6.579 29.177 -7.954 1.00 42.38 286 GLU A CA 1
ATOM 2290 C C . GLU A 1 286 ? -7.936 29.138 -7.241 1.00 42.38 286 GLU A C 1
ATOM 2292 O O . GLU A 1 286 ? -8.879 28.485 -7.679 1.00 42.38 286 GLU A O 1
ATOM 2297 N N . ASN A 1 287 ? -7.960 29.714 -6.036 1.00 38.09 287 ASN A N 1
ATOM 2298 C CA . ASN A 1 287 ? -9.087 30.441 -5.441 1.00 38.09 287 ASN A CA 1
ATOM 2299 C C . ASN A 1 287 ? -8.669 30.898 -4.038 1.00 38.09 287 ASN A C 1
ATOM 2301 O O . ASN A 1 287 ? -9.053 30.323 -3.020 1.00 38.09 287 ASN A O 1
ATOM 2305 N N . SER A 1 288 ? -7.837 31.938 -4.005 1.00 35.84 288 SER A N 1
ATOM 2306 C CA . SER A 1 288 ? -7.661 32.778 -2.823 1.00 35.84 288 SER A CA 1
ATOM 2307 C C . SER A 1 288 ? -8.690 33.900 -2.910 1.00 35.84 288 SER A C 1
ATOM 2309 O O . SER A 1 288 ? -8.390 34.985 -3.398 1.00 35.84 288 SER A O 1
ATOM 2311 N N . SER A 1 289 ? -9.920 33.617 -2.490 1.00 42.94 289 SER A N 1
ATOM 2312 C CA . SER A 1 289 ? -10.903 34.660 -2.205 1.00 42.94 289 SER A CA 1
ATOM 2313 C C . SER A 1 289 ? -10.674 35.127 -0.774 1.00 42.94 289 SER A C 1
ATOM 2315 O O . SER A 1 289 ? -10.797 34.345 0.171 1.00 42.94 289 SER A O 1
ATOM 2317 N N . GLU A 1 290 ? -10.299 36.395 -0.636 1.00 40.72 290 GLU A N 1
ATOM 2318 C CA . GLU A 1 290 ? -10.216 37.125 0.622 1.00 40.72 290 GLU A CA 1
ATOM 2319 C C . GLU A 1 290 ? -11.494 36.932 1.444 1.00 40.72 290 GLU A C 1
ATOM 2321 O O . GLU A 1 290 ? -12.595 37.241 0.994 1.00 40.72 290 GLU A O 1
ATOM 2326 N N . ASN A 1 291 ? -11.346 36.447 2.675 1.00 38.72 291 ASN A N 1
ATOM 2327 C CA . ASN A 1 291 ? -12.395 36.532 3.679 1.00 38.72 291 ASN A CA 1
ATOM 2328 C C . ASN A 1 291 ? -11.778 37.109 4.954 1.00 38.72 291 ASN A C 1
ATOM 2330 O O . ASN A 1 291 ? -11.284 36.403 5.834 1.00 38.72 291 ASN A O 1
ATOM 2334 N N . THR A 1 292 ? -11.742 38.438 4.996 1.00 41.19 292 THR A N 1
ATOM 2335 C CA . THR A 1 292 ? -11.284 39.238 6.130 1.00 41.19 292 THR A CA 1
ATOM 2336 C C . THR A 1 292 ? -12.322 39.159 7.247 1.00 41.19 292 THR A C 1
ATOM 2338 O O . THR A 1 292 ? -13.297 39.910 7.265 1.00 41.19 292 THR A O 1
ATOM 2341 N N . ILE A 1 293 ? -12.118 38.255 8.206 1.00 46.53 293 ILE A N 1
ATOM 2342 C CA . ILE A 1 293 ? -12.874 38.240 9.464 1.00 46.53 293 ILE A CA 1
ATOM 2343 C C . ILE A 1 293 ? -12.290 39.326 10.378 1.00 46.53 293 ILE A C 1
ATOM 2345 O O . ILE A 1 293 ? -11.214 39.174 10.955 1.00 46.53 293 ILE A O 1
ATOM 2349 N N . LYS A 1 294 ? -13.013 40.444 10.503 1.00 42.44 294 LYS A N 1
ATOM 2350 C CA . LYS A 1 294 ? -12.789 41.462 11.538 1.00 42.44 294 LYS A CA 1
ATOM 2351 C C . LYS A 1 294 ? -13.159 40.876 12.906 1.00 42.44 294 LYS A C 1
ATOM 2353 O O . LYS A 1 294 ? -14.336 40.790 13.240 1.00 42.44 294 LYS A O 1
ATOM 2358 N N . ASN A 1 295 ? -12.161 40.530 13.715 1.00 39.72 295 ASN A N 1
ATOM 2359 C CA . ASN A 1 295 ? -12.349 40.296 15.146 1.00 39.72 295 ASN A CA 1
ATOM 2360 C C . ASN A 1 295 ? -12.390 41.644 15.880 1.00 39.72 295 ASN A C 1
ATOM 2362 O O . ASN A 1 295 ? -11.359 42.286 16.068 1.00 39.72 295 ASN A O 1
ATOM 2366 N N . SER A 1 296 ? -13.581 42.077 16.300 1.00 44.44 296 SER A N 1
ATOM 2367 C CA . SER A 1 296 ? -13.749 43.194 17.234 1.00 44.44 296 SER A CA 1
ATOM 2368 C C . SER A 1 296 ? -13.742 42.675 18.674 1.00 44.44 296 SER A C 1
ATOM 2370 O O . SER A 1 296 ? -14.746 42.165 19.171 1.00 44.44 296 SER A O 1
ATOM 2372 N N . SER A 1 297 ? -12.619 42.824 19.366 1.00 46.47 297 SER A N 1
ATOM 2373 C CA . SER A 1 297 ? -12.531 42.678 20.818 1.00 46.47 297 SER A CA 1
ATOM 2374 C C . SER A 1 297 ? -13.068 43.944 21.498 1.00 46.47 297 SER A C 1
ATOM 2376 O O . SER A 1 297 ? -12.398 44.975 21.512 1.00 46.47 297 SER A O 1
ATOM 2378 N N . LYS A 1 298 ? -14.280 43.877 22.064 1.00 49.69 298 LYS A N 1
ATOM 2379 C CA . LYS A 1 298 ? -14.772 44.854 23.049 1.00 49.69 298 LYS A CA 1
ATOM 2380 C C . LYS A 1 298 ? -14.253 44.456 24.432 1.00 49.69 298 LYS A C 1
ATOM 2382 O O . LYS A 1 298 ? -14.753 43.511 25.035 1.00 49.69 298 LYS A O 1
ATOM 2387 N N . SER A 1 299 ? -13.258 45.182 24.928 1.00 53.88 299 SER A N 1
ATOM 2388 C CA . SER A 1 299 ? -12.873 45.199 26.339 1.00 53.88 299 SER A CA 1
ATOM 2389 C C . SER A 1 299 ? -13.856 46.073 27.122 1.00 53.88 299 SER A C 1
ATOM 2391 O O . SER A 1 299 ? -14.045 47.243 26.789 1.00 53.88 299 SER A O 1
ATOM 2393 N N . THR A 1 300 ? -14.465 45.515 28.165 1.00 54.12 300 THR A N 1
ATOM 2394 C CA . THR A 1 300 ? -15.288 46.256 29.133 1.00 54.12 300 THR A CA 1
ATOM 2395 C C . THR A 1 300 ? -14.408 46.582 30.344 1.00 54.12 300 THR A C 1
ATOM 2397 O O . THR A 1 300 ? -13.776 45.655 30.851 1.00 54.12 300 THR A O 1
ATOM 2400 N N . PRO A 1 301 ? -14.327 47.832 30.835 1.00 61.72 301 PRO A N 1
ATOM 2401 C CA . PRO A 1 301 ? -13.622 48.126 32.077 1.00 61.72 301 PRO A CA 1
ATOM 2402 C C . PRO A 1 301 ? -14.523 47.857 33.290 1.00 61.72 301 PRO A C 1
ATOM 2404 O O . PRO A 1 301 ? -15.625 48.399 33.386 1.00 61.72 301 PRO A O 1
ATOM 2407 N N . GLN A 1 302 ? -14.031 47.048 34.232 1.00 56.31 302 GLN A N 1
ATOM 2408 C CA . GLN A 1 302 ? -14.533 46.998 35.607 1.00 56.31 302 GLN A CA 1
ATOM 2409 C C . GLN A 1 302 ? -14.108 48.278 36.339 1.00 56.31 302 GLN A C 1
ATOM 2411 O O . GLN A 1 302 ? -12.926 48.620 36.359 1.00 56.31 302 GLN A O 1
ATOM 2416 N N . LYS A 1 303 ? -15.078 48.980 36.933 1.00 59.25 303 LYS A N 1
ATOM 2417 C CA . LYS A 1 303 ? -14.844 50.013 37.948 1.00 59.25 303 LYS A CA 1
ATOM 2418 C C . LYS A 1 303 ? -14.784 49.340 39.320 1.00 59.25 303 LYS A C 1
ATOM 2420 O O . LYS A 1 303 ? -15.716 48.612 39.656 1.00 59.25 303 LYS A O 1
ATOM 2425 N N . ASN A 1 304 ? -13.726 49.633 40.071 1.00 65.44 304 ASN A N 1
ATOM 2426 C CA . ASN A 1 304 ? -13.741 49.698 41.532 1.00 65.44 304 ASN A CA 1
ATOM 2427 C C . ASN A 1 304 ? -13.744 51.176 41.923 1.00 65.44 304 ASN A C 1
ATOM 2429 O O . ASN A 1 304 ? -13.101 51.958 41.181 1.00 65.44 304 ASN A O 1
#

pLDDT: mean 86.46, std 16.29, range [35.84, 98.5]